Protein AF-A0A9P5JK52-F1 (afdb_monomer_lite)

Foldseek 3Di:
DPPPVVVVVLVVVVVVLLVLLVVLLVPDDPVCLVVSLVVLVVSCVVSHLVSVLSLLLVLLVLQVCLLPPPDCVLVPPRSSVSSVVSNLVSLLVQLLFLVSLVSVLCSLLVRDDPSSVPPQLVSNCVSSVHALQSLLSNLLVNFQDPRPDPVSNVNSLVSCVVSLVVNLVLLLDVCSDPPHRQDLVRLLSSCLRQQHAGPVRHHSDDPVSNVSNLVSNCNRPPPVSSVVSLVVSPVHPVSVVVVVVVVVVVVVVVVVVVVPDDDDDDDVPPVVVVVVVVVVVVVVVVVPPPPDD

Structure (mmCIF, N/CA/C/O backbone):
data_AF-A0A9P5JK52-F1
#
_entry.id   AF-A0A9P5JK52-F1
#
loop_
_atom_site.group_PDB
_atom_site.id
_atom_site.type_symbol
_atom_site.label_atom_id
_atom_site.label_alt_id
_atom_site.label_comp_id
_atom_site.label_asym_id
_atom_site.label_entity_id
_atom_site.label_seq_id
_atom_site.pdbx_PDB_ins_code
_atom_site.Cartn_x
_atom_site.Cartn_y
_atom_site.Cartn_z
_atom_site.occupancy
_atom_site.B_iso_or_equiv
_atom_site.auth_seq_id
_atom_site.auth_comp_id
_atom_site.auth_asym_id
_atom_site.auth_atom_id
_atom_site.pdbx_PDB_model_num
ATOM 1 N N . MET A 1 1 ? 34.173 -8.731 21.049 1.00 42.72 1 MET A N 1
ATOM 2 C CA . MET A 1 1 ? 34.299 -7.839 19.870 1.00 42.72 1 MET A CA 1
ATOM 3 C C . MET A 1 1 ? 33.820 -8.494 18.556 1.00 42.72 1 MET A C 1
ATOM 5 O O . MET A 1 1 ? 34.226 -8.053 17.494 1.00 42.72 1 MET A O 1
ATOM 9 N N . ALA A 1 2 ? 32.915 -9.489 18.581 1.00 44.56 2 ALA A N 1
ATOM 10 C CA . ALA A 1 2 ? 32.511 -10.251 17.382 1.00 44.56 2 ALA A CA 1
ATOM 11 C C . ALA A 1 2 ? 31.217 -9.763 16.686 1.00 44.56 2 ALA A C 1
ATOM 13 O O . ALA A 1 2 ? 30.838 -10.310 15.659 1.00 44.56 2 ALA A O 1
ATOM 14 N N . ASN A 1 3 ? 30.534 -8.738 17.216 1.00 41.41 3 ASN A N 1
ATOM 15 C CA . ASN A 1 3 ? 29.216 -8.325 16.705 1.00 41.41 3 ASN A CA 1
ATOM 16 C C . ASN A 1 3 ? 29.274 -7.222 15.623 1.00 41.41 3 ASN A C 1
ATOM 18 O O . ASN A 1 3 ? 28.309 -7.013 14.899 1.00 41.41 3 ASN A O 1
ATOM 22 N N . ALA A 1 4 ? 30.407 -6.521 15.485 1.00 47.44 4 ALA A N 1
ATOM 23 C CA . ALA A 1 4 ? 30.553 -5.420 14.525 1.00 47.44 4 ALA A CA 1
ATOM 24 C C . ALA A 1 4 ? 30.849 -5.907 13.093 1.00 47.44 4 ALA A C 1
ATOM 26 O O . ALA A 1 4 ? 30.376 -5.312 12.129 1.00 47.44 4 ALA A O 1
ATOM 27 N N . THR A 1 5 ? 31.574 -7.018 12.935 1.00 47.88 5 THR A N 1
ATOM 28 C CA . THR A 1 5 ? 31.976 -7.539 11.615 1.00 47.88 5 THR A CA 1
ATOM 29 C C . THR A 1 5 ? 30.801 -8.140 10.832 1.00 47.88 5 THR A C 1
ATOM 31 O O . THR A 1 5 ? 30.760 -8.034 9.609 1.00 47.88 5 THR A O 1
ATOM 34 N N . ILE A 1 6 ? 29.802 -8.710 11.521 1.00 50.12 6 ILE A N 1
ATOM 35 C CA . ILE A 1 6 ? 28.610 -9.308 10.888 1.00 50.12 6 ILE A CA 1
ATOM 36 C C . ILE A 1 6 ? 27.678 -8.219 10.323 1.00 50.12 6 ILE A C 1
ATOM 38 O O . ILE A 1 6 ? 27.134 -8.372 9.230 1.00 50.12 6 ILE A O 1
ATOM 42 N N . ALA A 1 7 ? 27.551 -7.077 11.007 1.00 50.56 7 ALA A N 1
ATOM 43 C CA . ALA A 1 7 ? 26.739 -5.953 10.533 1.00 50.56 7 ALA A CA 1
ATOM 44 C C . ALA A 1 7 ? 27.307 -5.309 9.251 1.00 50.56 7 ALA A C 1
ATOM 46 O O . ALA A 1 7 ? 26.549 -4.940 8.354 1.00 50.56 7 ALA A O 1
ATOM 47 N N . VAL A 1 8 ? 28.640 -5.231 9.129 1.00 53.88 8 VAL A N 1
ATOM 48 C CA . VAL A 1 8 ? 29.319 -4.685 7.938 1.00 53.88 8 VAL A CA 1
ATOM 49 C C . VAL A 1 8 ? 29.153 -5.605 6.717 1.00 53.88 8 VAL A C 1
ATOM 51 O O . VAL A 1 8 ? 28.974 -5.110 5.604 1.00 53.88 8 VAL A O 1
ATOM 54 N N . GLY A 1 9 ? 29.136 -6.930 6.913 1.00 59.28 9 GLY A N 1
ATOM 55 C CA . GLY A 1 9 ? 28.897 -7.910 5.842 1.00 59.28 9 GLY A CA 1
ATOM 56 C C . GLY A 1 9 ? 27.456 -7.927 5.319 1.00 59.28 9 GLY A C 1
ATOM 57 O O . GLY A 1 9 ? 27.234 -8.060 4.117 1.00 59.28 9 GLY A O 1
ATOM 58 N N . ASN A 1 10 ? 26.468 -7.719 6.193 1.00 65.81 10 ASN A N 1
ATOM 59 C CA . ASN A 1 10 ? 25.064 -7.654 5.774 1.00 65.81 10 ASN A CA 1
ATOM 60 C C . ASN A 1 10 ? 24.751 -6.367 4.992 1.00 65.81 10 ASN A C 1
ATOM 62 O O . ASN A 1 10 ? 24.016 -6.405 4.005 1.00 65.81 10 ASN A O 1
ATOM 66 N N . GLY A 1 11 ? 25.348 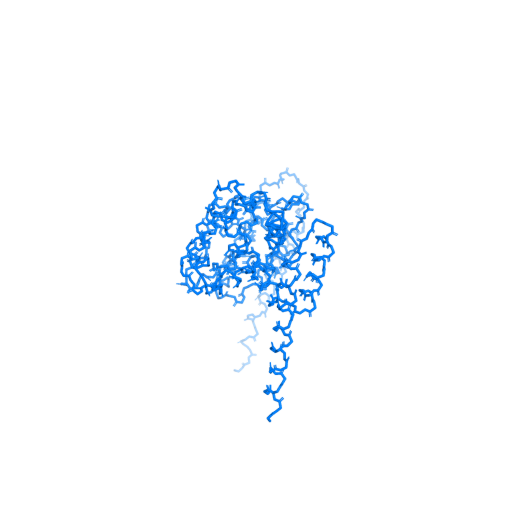-5.234 5.380 1.00 74.06 11 GLY A N 1
ATOM 67 C CA . GLY A 1 11 ? 25.168 -3.964 4.671 1.00 74.06 11 GLY A CA 1
ATOM 68 C C . GLY A 1 11 ? 25.731 -3.977 3.244 1.00 74.06 11 GLY A C 1
ATOM 69 O O . GLY A 1 11 ? 25.103 -3.443 2.328 1.00 74.06 11 GLY A O 1
ATOM 70 N N 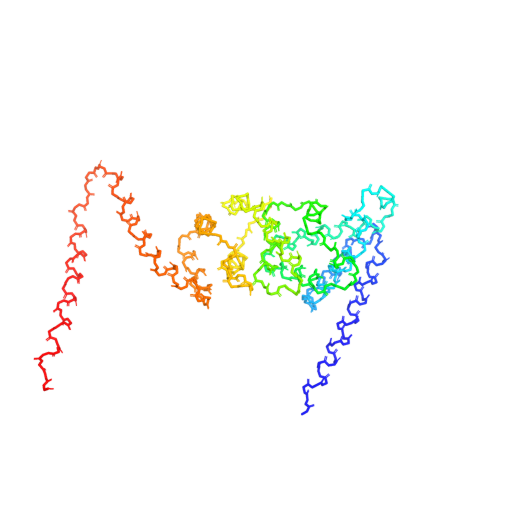. SER A 1 12 ? 26.883 -4.621 3.024 1.00 83.00 12 SER A N 1
ATOM 71 C CA . SER A 1 12 ? 27.476 -4.732 1.683 1.00 83.00 12 SER A CA 1
ATOM 72 C C . SER A 1 12 ? 26.643 -5.625 0.759 1.00 83.00 12 SER A C 1
ATOM 74 O O . SER A 1 12 ? 26.403 -5.246 -0.388 1.00 83.00 12 SER A O 1
ATOM 76 N N . LEU A 1 13 ? 26.121 -6.746 1.270 1.00 90.62 13 LEU A N 1
ATOM 77 C CA . LEU A 1 13 ? 25.225 -7.628 0.521 1.00 90.62 13 LEU A CA 1
ATOM 78 C C . LEU A 1 13 ? 23.947 -6.899 0.089 1.00 90.62 13 LEU A C 1
ATOM 80 O O . LEU A 1 13 ? 23.574 -6.947 -1.082 1.00 90.62 13 LEU A O 1
ATOM 84 N N . LEU A 1 14 ? 23.300 -6.171 1.001 1.00 92.94 14 LEU A N 1
ATOM 85 C CA . LEU A 1 14 ? 22.086 -5.417 0.679 1.00 92.94 14 LEU A CA 1
ATOM 86 C C . LEU A 1 14 ? 22.337 -4.338 -0.381 1.00 92.94 14 LEU A C 1
ATOM 88 O O . LEU A 1 14 ? 21.483 -4.114 -1.236 1.00 92.94 14 LEU A O 1
ATOM 92 N N . ASN A 1 15 ? 23.506 -3.695 -0.378 1.00 95.44 15 ASN A N 1
ATOM 93 C CA . ASN A 1 15 ? 23.867 -2.725 -1.414 1.00 95.44 15 ASN A CA 1
ATOM 94 C C . ASN A 1 15 ? 24.030 -3.377 -2.793 1.00 95.44 15 ASN A C 1
ATOM 96 O O . ASN A 1 15 ? 23.576 -2.808 -3.786 1.00 95.44 15 ASN A O 1
ATOM 100 N N . ILE A 1 16 ? 24.610 -4.579 -2.855 1.00 95.94 16 ILE A N 1
ATOM 101 C CA . ILE A 1 16 ? 24.715 -5.356 -4.098 1.00 95.94 16 ILE A CA 1
ATOM 102 C C . ILE A 1 16 ? 23.317 -5.702 -4.623 1.00 95.94 16 ILE A C 1
ATOM 104 O O . ILE A 1 16 ? 23.019 -5.457 -5.791 1.00 95.94 16 ILE A O 1
ATOM 108 N N . VAL A 1 17 ? 22.430 -6.193 -3.753 1.00 97.25 17 VAL A N 1
ATOM 109 C CA . VAL A 1 17 ? 21.051 -6.549 -4.129 1.00 97.25 17 VAL A CA 1
ATOM 110 C C . VAL A 1 17 ? 20.266 -5.323 -4.611 1.00 97.25 17 VAL A C 1
ATOM 112 O O . VAL A 1 17 ? 19.566 -5.392 -5.620 1.00 97.25 17 VAL A O 1
ATOM 115 N N . LYS A 1 18 ? 20.424 -4.164 -3.958 1.00 97.06 18 LYS A N 1
ATOM 116 C CA . LYS A 1 18 ? 19.835 -2.892 -4.417 1.00 97.06 18 LYS A CA 1
ATOM 117 C C . LYS A 1 18 ? 20.330 -2.517 -5.818 1.00 97.06 18 LYS A C 1
ATOM 119 O O . LYS A 1 18 ? 19.527 -2.162 -6.680 1.00 97.06 18 LYS A O 1
ATOM 124 N N . ALA A 1 19 ? 21.630 -2.655 -6.080 1.00 97.50 19 ALA A N 1
ATOM 125 C CA . ALA A 1 19 ? 22.195 -2.447 -7.413 1.00 97.50 19 ALA A CA 1
ATOM 126 C C . ALA A 1 19 ? 21.595 -3.408 -8.456 1.00 97.50 19 ALA A C 1
ATOM 128 O O . ALA A 1 19 ? 21.265 -2.969 -9.560 1.00 97.50 19 ALA A O 1
ATOM 129 N N . GLN A 1 20 ? 21.385 -4.681 -8.104 1.00 97.44 20 GLN A N 1
ATOM 130 C CA . GLN A 1 20 ? 20.732 -5.653 -8.985 1.00 97.44 20 GLN A CA 1
ATOM 131 C C . GLN A 1 20 ? 19.301 -5.227 -9.334 1.00 97.44 20 GLN A C 1
ATOM 133 O O . GLN A 1 20 ? 18.936 -5.238 -10.508 1.00 97.44 20 GLN A O 1
ATOM 138 N N . VAL A 1 21 ? 18.511 -4.765 -8.359 1.00 97.62 21 VAL A N 1
ATOM 139 C CA . VAL A 1 21 ? 17.163 -4.227 -8.620 1.00 97.62 21 VAL A CA 1
ATOM 140 C C . VAL A 1 21 ? 17.218 -3.058 -9.608 1.00 97.62 21 VAL A C 1
ATOM 142 O O . VAL A 1 21 ? 16.464 -3.031 -10.580 1.00 97.62 21 VAL A O 1
ATOM 145 N N . VAL A 1 22 ? 18.139 -2.107 -9.415 1.00 97.56 22 VAL A N 1
ATOM 146 C CA . VAL A 1 22 ? 18.302 -0.963 -10.330 1.00 97.56 22 VAL A CA 1
ATOM 147 C C . VAL A 1 22 ? 18.686 -1.415 -11.743 1.00 97.56 22 VAL A C 1
ATOM 149 O O . VAL A 1 22 ? 18.170 -0.862 -12.717 1.00 97.56 22 VAL A O 1
ATOM 152 N N . PHE A 1 23 ? 19.557 -2.419 -11.867 1.00 97.62 23 PHE A N 1
ATOM 153 C CA . PHE A 1 23 ? 19.963 -2.991 -13.151 1.00 97.62 23 PHE A CA 1
ATOM 154 C C . PHE A 1 23 ? 18.804 -3.692 -13.876 1.00 97.62 23 PHE A C 1
ATOM 156 O O . PHE A 1 23 ? 18.593 -3.486 -15.075 1.00 97.62 23 PHE A O 1
ATOM 163 N N . LEU A 1 24 ? 18.011 -4.487 -13.156 1.00 97.56 24 LEU A N 1
ATOM 164 C CA . LEU A 1 24 ? 16.848 -5.164 -13.728 1.00 97.56 24 LEU A CA 1
ATOM 165 C C . LEU A 1 24 ? 15.813 -4.149 -14.232 1.00 97.56 24 LEU A C 1
ATOM 167 O O . LEU A 1 24 ? 15.325 -4.283 -15.353 1.00 97.56 24 LEU A O 1
ATOM 171 N N . LEU A 1 25 ? 15.554 -3.084 -13.464 1.00 96.38 25 LEU A N 1
ATOM 172 C CA . LEU A 1 25 ? 14.653 -2.001 -13.873 1.00 96.38 25 LEU A CA 1
ATOM 173 C C . LEU A 1 25 ? 15.168 -1.213 -15.089 1.00 96.38 25 LEU A C 1
ATOM 175 O O . LEU A 1 25 ? 14.389 -0.858 -15.974 1.00 96.38 25 LEU A O 1
ATOM 179 N N . SER A 1 26 ? 16.473 -0.924 -15.161 1.00 94.62 26 SER A N 1
ATOM 180 C CA . SER A 1 26 ? 17.039 -0.102 -16.245 1.00 94.62 26 SER A CA 1
ATOM 181 C C . SER A 1 26 ? 17.003 -0.795 -17.608 1.00 94.62 26 SER A C 1
ATOM 183 O O . SER A 1 26 ? 16.996 -0.117 -18.642 1.00 94.62 26 SER A O 1
ATOM 185 N N . THR A 1 27 ? 16.922 -2.125 -17.595 1.00 95.19 27 THR A N 1
ATOM 186 C CA . THR A 1 27 ? 16.935 -2.996 -18.769 1.00 95.19 27 THR A CA 1
ATOM 187 C C . THR A 1 27 ? 15.556 -3.591 -19.097 1.00 95.19 27 THR A C 1
ATOM 189 O O . THR A 1 27 ? 15.481 -4.525 -19.894 1.00 95.19 27 THR A O 1
ATOM 192 N N . LEU A 1 28 ? 14.465 -3.104 -18.491 1.00 94.69 28 LEU A N 1
ATOM 193 C CA . LEU A 1 28 ? 13.106 -3.577 -18.787 1.00 94.69 28 LEU A CA 1
ATOM 194 C C . LEU A 1 28 ? 12.733 -3.374 -20.264 1.00 94.69 28 LEU A C 1
ATOM 196 O O . LEU A 1 28 ? 12.841 -2.271 -20.801 1.00 94.69 28 LEU A O 1
ATOM 200 N N . THR A 1 29 ? 12.234 -4.444 -20.877 1.00 95.69 29 THR A N 1
ATOM 201 C CA . THR A 1 29 ? 11.626 -4.490 -22.216 1.00 95.69 29 THR A CA 1
ATOM 202 C C . THR A 1 29 ? 10.385 -5.375 -22.157 1.00 95.69 29 THR A C 1
ATOM 204 O O . THR A 1 29 ? 10.250 -6.151 -21.211 1.00 95.69 29 THR A O 1
ATOM 207 N N . GLU A 1 30 ? 9.501 -5.302 -23.151 1.00 95.19 30 GLU A N 1
ATOM 208 C CA . GLU A 1 30 ? 8.274 -6.114 -23.188 1.00 95.19 30 GLU A CA 1
ATOM 209 C C . GLU A 1 30 ? 8.591 -7.618 -23.094 1.00 95.19 30 GLU A C 1
ATOM 211 O O . GLU A 1 30 ? 8.068 -8.302 -22.217 1.00 95.19 30 GLU A O 1
ATOM 216 N N . ASP A 1 31 ? 9.580 -8.098 -23.858 1.00 96.81 31 ASP A N 1
ATOM 217 C CA . ASP A 1 31 ? 10.013 -9.509 -23.862 1.00 96.81 31 ASP A CA 1
ATOM 218 C C . ASP A 1 31 ? 10.660 -9.980 -22.549 1.00 96.81 31 ASP A C 1
ATOM 220 O O . ASP A 1 31 ? 10.831 -11.178 -22.295 1.00 96.81 31 ASP A O 1
ATOM 224 N N . THR A 1 32 ? 11.127 -9.046 -21.719 1.00 95.81 32 THR A N 1
ATOM 225 C CA . THR A 1 32 ? 11.823 -9.366 -20.465 1.00 95.81 32 THR A CA 1
ATOM 226 C C . THR A 1 32 ? 11.027 -9.010 -19.221 1.00 95.81 32 THR A C 1
ATOM 228 O O . THR A 1 32 ? 11.454 -9.376 -18.125 1.00 95.81 32 THR A O 1
ATOM 231 N N . TYR A 1 33 ? 9.875 -8.355 -19.382 1.00 97.00 33 TYR A N 1
ATOM 232 C CA . TYR A 1 33 ? 9.115 -7.742 -18.303 1.00 97.00 33 TYR A CA 1
ATOM 233 C C . TYR A 1 33 ? 8.730 -8.745 -17.213 1.00 97.00 33 TYR A C 1
ATOM 235 O O . TYR A 1 33 ? 9.170 -8.594 -16.075 1.00 97.00 33 TYR A O 1
ATOM 243 N N . GLU A 1 34 ? 7.990 -9.804 -17.557 1.00 97.44 34 GLU A N 1
ATOM 244 C CA . GLU A 1 34 ? 7.500 -10.761 -16.554 1.00 97.44 34 GLU A CA 1
ATOM 245 C C . GLU A 1 34 ? 8.638 -11.519 -15.864 1.00 97.44 34 GLU A C 1
ATOM 247 O O . GLU A 1 34 ? 8.626 -11.683 -14.645 1.00 97.44 34 GLU A O 1
ATOM 252 N N . ARG A 1 35 ? 9.682 -11.899 -16.610 1.00 98.00 35 ARG A N 1
ATOM 253 C CA . ARG A 1 35 ? 10.854 -12.583 -16.045 1.00 98.00 35 ARG A CA 1
ATOM 254 C C . ARG A 1 35 ? 11.597 -11.700 -15.042 1.00 98.00 35 ARG A C 1
ATOM 256 O O . ARG A 1 35 ? 11.921 -12.155 -13.953 1.00 98.00 35 ARG A O 1
ATOM 263 N N . LYS A 1 36 ? 11.861 -10.437 -15.397 1.00 97.88 36 LYS A N 1
ATOM 264 C CA . LYS A 1 36 ? 12.591 -9.496 -14.529 1.00 97.88 36 LYS A CA 1
ATOM 265 C C . LYS A 1 36 ? 11.763 -9.071 -13.327 1.00 97.88 36 LYS A C 1
ATOM 267 O O . LYS A 1 36 ? 12.304 -8.912 -12.240 1.00 97.88 36 LYS A O 1
ATOM 272 N N . LYS A 1 37 ? 10.452 -8.913 -13.505 1.00 97.50 37 LYS A N 1
ATOM 273 C CA . LYS A 1 37 ? 9.510 -8.671 -12.412 1.00 97.50 37 LYS A CA 1
ATOM 274 C C . LYS A 1 37 ? 9.499 -9.836 -11.419 1.00 97.50 37 LYS A C 1
ATOM 276 O O . LYS A 1 37 ? 9.568 -9.582 -10.220 1.00 97.50 37 LYS A O 1
ATOM 281 N N . ALA A 1 38 ? 9.460 -11.081 -11.899 1.00 97.69 38 ALA A N 1
ATOM 282 C CA . ALA A 1 38 ? 9.581 -12.265 -11.048 1.00 97.69 38 ALA A CA 1
ATOM 283 C C . ALA A 1 38 ? 10.931 -12.293 -10.313 1.00 97.69 38 ALA A C 1
ATOM 285 O O . ALA A 1 38 ? 10.949 -12.382 -9.093 1.00 97.69 38 ALA A O 1
ATOM 286 N N . GLU A 1 39 ? 12.043 -12.066 -11.017 1.00 98.19 39 GLU A N 1
ATOM 287 C CA . GLU A 1 39 ? 13.377 -12.024 -10.399 1.00 98.19 39 GLU A CA 1
ATOM 288 C C . GLU A 1 39 ? 13.483 -10.948 -9.301 1.00 98.19 39 GLU A C 1
ATOM 290 O O . GLU A 1 39 ? 14.032 -11.194 -8.229 1.00 98.19 39 GLU A O 1
ATOM 295 N N . ILE A 1 40 ? 12.914 -9.758 -9.525 1.00 97.94 40 ILE A N 1
ATOM 296 C CA . ILE A 1 40 ? 12.858 -8.697 -8.508 1.00 97.94 40 ILE A CA 1
ATOM 297 C C . ILE A 1 40 ? 12.029 -9.137 -7.293 1.00 97.94 40 ILE A C 1
ATOM 299 O O . ILE A 1 40 ? 12.415 -8.847 -6.159 1.00 97.94 40 ILE A O 1
ATOM 303 N N . ARG A 1 41 ? 10.911 -9.840 -7.501 1.00 97.19 41 ARG A N 1
ATOM 304 C CA . ARG A 1 41 ? 10.096 -10.382 -6.403 1.00 97.19 41 ARG A CA 1
ATOM 305 C C . ARG A 1 41 ? 10.856 -11.447 -5.613 1.00 97.19 41 ARG A C 1
ATOM 307 O O . ARG A 1 41 ? 10.838 -11.383 -4.388 1.00 97.19 41 ARG A O 1
ATOM 314 N N . ASP A 1 42 ? 11.623 -12.305 -6.277 1.00 97.88 42 ASP A N 1
ATOM 315 C CA . ASP A 1 42 ? 12.479 -13.296 -5.613 1.00 97.88 42 ASP A CA 1
ATOM 316 C C . ASP A 1 42 ? 13.596 -12.636 -4.788 1.00 97.88 42 ASP A C 1
ATOM 318 O O . ASP A 1 42 ? 14.023 -13.161 -3.757 1.00 97.88 42 ASP A O 1
ATOM 322 N N . LEU A 1 43 ? 14.117 -11.485 -5.232 1.00 97.69 43 LEU A N 1
ATOM 323 C CA . LEU A 1 43 ? 15.070 -10.698 -4.440 1.00 97.69 43 LEU A CA 1
ATOM 324 C C . LEU A 1 43 ? 14.398 -10.110 -3.194 1.00 97.69 43 LEU A C 1
ATOM 326 O O . LEU A 1 43 ? 14.995 -10.121 -2.119 1.00 97.69 43 LEU A O 1
ATOM 330 N N . ILE A 1 44 ? 13.161 -9.627 -3.313 1.00 97.06 44 ILE A N 1
ATOM 331 C CA . ILE A 1 44 ? 12.390 -9.127 -2.168 1.00 97.06 44 ILE A CA 1
ATOM 332 C C . ILE A 1 44 ? 12.106 -10.249 -1.171 1.00 97.06 44 ILE A C 1
ATOM 334 O O . ILE A 1 44 ? 12.288 -10.049 0.026 1.00 97.06 44 ILE A O 1
ATOM 338 N N . GLU A 1 45 ? 11.697 -11.425 -1.638 1.00 96.00 45 GLU A N 1
ATOM 339 C CA . GLU A 1 45 ? 11.386 -12.556 -0.765 1.00 96.00 45 GLU A CA 1
ATOM 340 C C . GLU A 1 45 ? 12.617 -13.025 0.023 1.00 96.00 45 GLU A C 1
ATOM 342 O O . GLU A 1 45 ? 12.541 -13.234 1.232 1.00 96.00 45 GLU A O 1
ATOM 347 N N . ARG A 1 46 ? 13.783 -13.107 -0.632 1.00 96.44 46 ARG A N 1
ATOM 348 C CA . ARG A 1 46 ? 15.028 -13.572 0.004 1.00 96.44 46 ARG A CA 1
ATOM 349 C C . ARG A 1 46 ? 15.676 -12.555 0.937 1.00 96.44 46 ARG A C 1
ATOM 351 O O . ARG A 1 46 ? 16.328 -12.947 1.901 1.00 96.44 46 ARG A O 1
ATOM 358 N N . HIS A 1 47 ? 15.558 -11.265 0.631 1.00 95.12 47 HIS A N 1
ATOM 359 C CA . HIS A 1 47 ? 16.296 -10.207 1.333 1.00 95.12 47 HIS A CA 1
ATOM 360 C C . HIS A 1 47 ? 15.400 -9.275 2.160 1.00 95.12 47 HIS A C 1
ATOM 362 O O . HIS A 1 47 ? 15.901 -8.442 2.914 1.00 95.12 47 HIS A O 1
ATOM 368 N N . GLY A 1 48 ? 14.082 -9.440 2.068 1.00 93.69 48 GLY A N 1
ATOM 369 C CA . GLY A 1 48 ? 13.100 -8.821 2.944 1.00 93.69 48 GLY A CA 1
ATOM 370 C C . GLY A 1 48 ? 12.706 -7.388 2.581 1.00 93.69 48 GLY A C 1
ATOM 371 O O . GLY A 1 48 ? 12.916 -6.876 1.476 1.00 93.69 48 GLY A O 1
ATOM 372 N N . VAL A 1 49 ? 12.084 -6.730 3.562 1.00 94.81 49 VAL A N 1
ATOM 373 C CA . VAL A 1 49 ? 11.367 -5.458 3.394 1.00 94.81 49 VAL A CA 1
ATOM 374 C C . VAL A 1 49 ? 12.254 -4.305 2.922 1.00 94.81 49 VAL A C 1
ATOM 376 O O . VAL A 1 49 ? 11.785 -3.449 2.179 1.00 94.81 49 VAL A O 1
ATOM 379 N N . GLU A 1 50 ? 13.542 -4.292 3.268 1.00 95.69 50 GLU A N 1
ATOM 380 C CA . GLU A 1 50 ? 14.453 -3.214 2.866 1.00 95.69 50 GLU A CA 1
ATOM 381 C C . GLU A 1 50 ? 14.642 -3.133 1.347 1.00 95.69 50 GLU A C 1
ATOM 383 O O . GLU A 1 50 ? 14.741 -2.038 0.782 1.00 95.69 50 GLU A O 1
ATOM 388 N N . ILE A 1 51 ? 14.663 -4.286 0.670 1.00 97.56 51 ILE A N 1
ATOM 389 C CA . ILE A 1 51 ? 14.738 -4.344 -0.792 1.00 97.56 51 ILE A CA 1
ATOM 390 C C . ILE A 1 51 ? 13.414 -3.897 -1.405 1.00 97.56 51 ILE A C 1
ATOM 392 O O . ILE A 1 51 ? 13.416 -3.172 -2.399 1.00 97.56 51 ILE A O 1
ATOM 396 N N . HIS A 1 52 ? 12.289 -4.236 -0.776 1.00 97.81 52 HIS A N 1
ATOM 397 C CA . HIS A 1 52 ? 10.979 -3.782 -1.228 1.00 97.81 52 HIS A CA 1
ATOM 398 C C . HIS A 1 52 ? 10.829 -2.257 -1.112 1.00 97.81 52 HIS A C 1
ATOM 400 O O . HIS A 1 52 ? 10.448 -1.596 -2.074 1.00 97.81 52 HIS A O 1
ATOM 406 N N . VAL A 1 53 ? 11.220 -1.676 0.025 1.00 98.00 53 VAL A N 1
ATOM 407 C CA . VAL A 1 53 ? 11.273 -0.221 0.237 1.00 98.00 53 VAL A CA 1
ATOM 408 C C . VAL A 1 53 ? 12.150 0.448 -0.825 1.00 98.00 53 VAL A C 1
ATOM 410 O O . VAL A 1 53 ? 11.768 1.472 -1.398 1.00 98.00 53 VAL A O 1
ATOM 413 N N . HIS A 1 54 ? 13.317 -0.134 -1.119 1.00 97.94 54 HIS A N 1
ATOM 414 C CA . HIS A 1 54 ? 14.208 0.370 -2.161 1.00 97.94 54 HIS A CA 1
ATOM 415 C C . HIS A 1 54 ? 13.565 0.320 -3.556 1.00 97.94 54 HIS A C 1
ATOM 417 O O . HIS A 1 54 ? 13.619 1.317 -4.282 1.00 97.94 54 HIS A O 1
ATOM 423 N N . LEU A 1 55 ? 12.917 -0.796 -3.910 1.00 98.25 55 LEU A N 1
ATOM 424 C CA . LEU A 1 55 ? 12.175 -0.942 -5.162 1.00 98.25 55 LEU A CA 1
ATOM 425 C C . LEU A 1 55 ? 11.109 0.151 -5.293 1.00 98.25 55 LEU A C 1
ATOM 427 O O . LEU A 1 55 ? 11.093 0.857 -6.300 1.00 98.25 55 LEU A O 1
ATOM 431 N N . LEU A 1 56 ? 10.256 0.326 -4.278 1.00 98.31 56 LEU A N 1
ATOM 432 C CA . LEU A 1 56 ? 9.171 1.308 -4.313 1.00 98.31 56 LEU A CA 1
ATOM 433 C C . LEU A 1 56 ? 9.705 2.727 -4.512 1.00 98.31 56 LEU A C 1
ATOM 435 O O . LEU A 1 56 ? 9.209 3.448 -5.377 1.00 98.31 56 LEU A O 1
ATOM 439 N N . ARG A 1 57 ? 10.770 3.118 -3.796 1.00 98.12 57 ARG A N 1
ATOM 440 C CA . ARG A 1 57 ? 11.415 4.424 -4.012 1.00 98.12 57 ARG A CA 1
ATOM 441 C C . ARG A 1 57 ? 11.892 4.585 -5.450 1.00 98.12 57 ARG A C 1
ATOM 443 O O . ARG A 1 57 ? 11.696 5.642 -6.049 1.00 98.12 57 ARG A O 1
ATOM 450 N N . ARG A 1 58 ? 12.505 3.543 -6.018 1.00 97.38 58 ARG A N 1
ATOM 451 C CA . ARG A 1 58 ? 13.028 3.597 -7.384 1.00 97.38 58 ARG A CA 1
ATOM 452 C C . ARG A 1 58 ? 11.913 3.697 -8.420 1.00 97.38 58 ARG A C 1
ATOM 454 O O . ARG A 1 58 ? 12.038 4.497 -9.343 1.00 97.38 58 ARG A O 1
ATOM 461 N N . LEU A 1 59 ? 10.833 2.938 -8.246 1.00 97.75 59 LEU A N 1
ATOM 462 C CA . LEU A 1 59 ? 9.660 2.968 -9.117 1.00 97.75 59 LEU A CA 1
ATOM 463 C C . LEU A 1 59 ? 8.936 4.320 -9.053 1.00 97.75 59 LEU A C 1
ATOM 465 O O . LEU A 1 59 ? 8.621 4.878 -10.104 1.00 97.75 59 LEU A O 1
ATOM 469 N N . ILE A 1 60 ? 8.736 4.879 -7.853 1.00 97.38 60 ILE A N 1
ATOM 470 C CA . ILE A 1 60 ? 8.134 6.209 -7.656 1.00 97.38 60 ILE A CA 1
ATOM 471 C C . ILE A 1 60 ? 8.978 7.281 -8.351 1.00 97.38 60 ILE A C 1
ATOM 473 O O . ILE A 1 60 ? 8.453 8.061 -9.142 1.00 97.38 60 ILE A O 1
ATOM 477 N N . ALA A 1 61 ? 10.293 7.294 -8.110 1.00 95.69 61 ALA A N 1
ATOM 478 C CA . ALA A 1 61 ? 11.185 8.285 -8.705 1.00 95.69 61 ALA A CA 1
ATOM 479 C C . ALA A 1 61 ? 11.238 8.176 -10.239 1.00 95.69 61 ALA A C 1
ATOM 481 O O . ALA A 1 61 ? 11.174 9.188 -10.933 1.00 95.69 61 ALA A O 1
ATOM 482 N N . ALA A 1 62 ? 11.310 6.954 -10.777 1.00 94.00 62 ALA A N 1
ATOM 483 C CA . ALA A 1 62 ? 11.333 6.718 -12.220 1.00 94.00 62 ALA A CA 1
ATOM 484 C C . ALA A 1 62 ? 9.995 7.039 -12.908 1.00 94.00 62 ALA A C 1
ATOM 486 O O . ALA A 1 62 ? 9.977 7.335 -14.101 1.00 94.00 62 ALA A O 1
ATOM 487 N N . SER A 1 63 ? 8.890 7.004 -12.160 1.00 94.75 63 SER A N 1
ATOM 488 C CA . SER A 1 63 ? 7.542 7.280 -12.664 1.00 94.75 63 SER A CA 1
ATOM 489 C C . SER A 1 63 ? 7.059 8.700 -12.369 1.00 94.75 63 SER A C 1
ATOM 491 O O . SER A 1 63 ? 5.910 9.020 -12.664 1.00 94.75 63 SER A O 1
ATOM 493 N N . HIS A 1 64 ? 7.904 9.557 -11.788 1.00 92.19 64 HIS A N 1
ATOM 494 C CA . HIS A 1 64 ? 7.479 10.854 -11.265 1.00 92.19 64 HIS A CA 1
ATOM 495 C C . HIS A 1 64 ? 6.764 11.724 -12.303 1.00 92.19 64 HIS A C 1
ATOM 497 O O . HIS A 1 64 ? 5.703 12.259 -12.005 1.00 92.19 64 HIS A O 1
ATOM 503 N N . SER A 1 65 ? 7.282 11.802 -13.533 1.00 88.94 65 SER A N 1
ATOM 504 C CA . SER A 1 65 ? 6.657 12.586 -14.605 1.00 88.94 65 SER A CA 1
ATOM 505 C C . SER A 1 65 ? 5.230 12.132 -14.920 1.00 88.94 65 SER A C 1
ATOM 507 O O . SER A 1 65 ? 4.376 12.969 -15.164 1.00 88.94 65 SER A O 1
ATOM 509 N N . ARG A 1 66 ? 4.934 10.831 -14.840 1.00 88.94 66 ARG A N 1
ATOM 510 C CA . ARG A 1 66 ? 3.577 10.287 -15.037 1.00 88.94 66 ARG A CA 1
ATOM 511 C C . ARG A 1 66 ? 2.658 10.497 -13.837 1.00 88.94 66 ARG A C 1
ATOM 513 O O . ARG A 1 66 ? 1.441 10.515 -13.986 1.00 88.94 66 ARG A O 1
ATOM 520 N N . LEU A 1 67 ? 3.236 10.618 -12.646 1.00 88.69 67 LEU A N 1
ATOM 521 C CA . LEU A 1 67 ? 2.491 10.888 -11.419 1.00 88.69 67 LEU A CA 1
ATOM 522 C C . LEU A 1 67 ? 2.085 12.367 -11.322 1.00 88.69 67 LEU A C 1
ATOM 524 O O . LEU A 1 67 ? 1.033 12.669 -10.763 1.00 88.69 67 LEU A O 1
ATOM 528 N N . THR A 1 68 ? 2.895 13.286 -11.862 1.00 84.25 68 THR A N 1
ATOM 529 C CA . THR A 1 68 ? 2.712 14.736 -11.675 1.00 84.25 68 THR A CA 1
ATOM 530 C C . THR A 1 68 ? 2.361 15.524 -12.931 1.00 84.25 68 THR A C 1
ATOM 532 O O . THR A 1 68 ? 1.809 16.621 -12.810 1.00 84.25 68 THR A O 1
ATOM 535 N N . LEU A 1 69 ? 2.637 15.007 -14.126 1.00 80.06 69 LEU A N 1
ATOM 536 C CA . LEU A 1 69 ? 2.336 15.689 -15.380 1.00 80.06 69 LEU A CA 1
ATOM 537 C C . LEU A 1 69 ? 1.259 14.925 -16.140 1.00 80.06 69 LEU A C 1
ATOM 539 O O . LEU A 1 69 ? 1.333 13.708 -16.294 1.00 80.06 69 LEU A O 1
ATOM 543 N N . ASP A 1 70 ? 0.312 15.670 -16.698 1.00 69.38 70 ASP A N 1
ATOM 544 C CA . ASP A 1 70 ? -0.608 15.165 -17.720 1.00 69.38 70 ASP A CA 1
ATOM 545 C C . ASP A 1 70 ? 0.046 15.291 -19.104 1.00 69.38 70 ASP A C 1
ATOM 547 O O . ASP A 1 70 ? -0.563 15.750 -20.066 1.00 69.38 70 ASP A O 1
ATOM 551 N N . ASP A 1 71 ? 1.337 14.951 -19.180 1.00 66.38 71 ASP A N 1
ATOM 552 C CA . ASP A 1 71 ? 2.128 15.076 -20.397 1.00 66.38 71 ASP A CA 1
ATOM 553 C C . ASP A 1 71 ? 2.104 13.755 -21.188 1.00 66.38 71 ASP A C 1
ATOM 555 O O . ASP A 1 71 ? 2.695 12.751 -20.750 1.00 66.38 71 ASP A O 1
ATOM 559 N N . PRO A 1 72 ? 1.468 13.736 -22.376 1.00 65.44 72 PRO A N 1
ATOM 560 C CA . PRO A 1 72 ? 1.397 12.550 -23.214 1.00 65.44 72 PRO A CA 1
ATOM 561 C C . PRO A 1 72 ? 2.768 12.116 -23.754 1.00 65.44 72 PRO A C 1
ATOM 563 O O . PRO A 1 72 ? 2.894 10.982 -24.207 1.00 65.44 72 PRO A O 1
ATOM 566 N N . SER A 1 73 ? 3.813 12.952 -23.697 1.00 68.50 73 SER A N 1
ATOM 567 C CA . SER A 1 73 ? 5.151 12.618 -24.211 1.00 68.50 73 SER A CA 1
ATOM 568 C C . SER A 1 73 ? 5.752 11.368 -23.549 1.00 68.50 73 SER A C 1
ATOM 570 O O . SER A 1 73 ? 6.390 10.537 -24.200 1.00 68.50 73 SER A O 1
ATOM 572 N N . THR A 1 74 ? 5.472 11.169 -22.259 1.00 65.19 74 THR A N 1
ATOM 573 C CA . THR A 1 74 ? 5.955 10.020 -21.479 1.00 65.19 74 THR A CA 1
ATOM 574 C C . THR A 1 74 ? 5.261 8.705 -21.852 1.00 65.19 74 THR A C 1
ATOM 576 O O . THR A 1 74 ? 5.743 7.630 -21.470 1.00 65.19 74 THR A O 1
ATOM 579 N N . LEU A 1 75 ? 4.157 8.765 -22.612 1.00 66.88 75 LEU A N 1
ATOM 580 C CA . LEU A 1 75 ? 3.415 7.607 -23.125 1.00 66.88 75 LEU A CA 1
ATOM 581 C C . LEU A 1 75 ? 4.194 6.827 -24.180 1.00 66.88 75 LEU A C 1
ATOM 583 O O . LEU A 1 75 ? 4.005 5.621 -24.294 1.00 66.88 75 LEU A O 1
ATOM 587 N N . TYR A 1 76 ? 5.118 7.487 -24.875 1.00 76.25 76 TYR A N 1
ATOM 588 C CA . TYR A 1 76 ? 5.820 6.913 -26.021 1.00 76.25 76 TYR A CA 1
ATOM 589 C C . TYR A 1 76 ? 7.175 6.290 -25.678 1.00 76.25 76 TYR A C 1
ATOM 591 O O . TYR A 1 76 ? 7.835 5.758 -26.563 1.00 76.25 76 TYR A O 1
ATOM 599 N N . VAL A 1 77 ? 7.607 6.335 -24.412 1.00 84.69 77 VAL A N 1
ATOM 600 C CA . VAL A 1 77 ? 8.849 5.685 -23.964 1.00 84.69 77 VAL A CA 1
ATOM 601 C C . VAL A 1 77 ? 8.502 4.310 -23.377 1.00 84.69 77 VAL A C 1
ATOM 603 O O . VAL A 1 77 ? 8.044 4.257 -22.229 1.00 84.69 77 VAL A O 1
ATOM 606 N N . PRO A 1 78 ? 8.749 3.185 -24.085 1.00 88.25 78 PRO A N 1
ATOM 607 C CA . PRO A 1 78 ? 8.234 1.870 -23.681 1.00 88.25 78 PRO A CA 1
ATOM 608 C C . PRO A 1 78 ? 8.678 1.453 -22.276 1.00 88.25 78 PRO A C 1
ATOM 610 O O . PRO A 1 78 ? 7.875 1.033 -21.448 1.00 88.25 78 PRO A O 1
ATOM 613 N N . ARG A 1 79 ? 9.953 1.677 -21.934 1.00 90.94 79 ARG A N 1
ATOM 614 C CA . ARG A 1 79 ? 10.469 1.385 -20.588 1.00 90.94 79 ARG A CA 1
ATOM 615 C C . ARG A 1 79 ? 9.752 2.183 -19.495 1.00 90.94 79 ARG A C 1
ATOM 617 O O . ARG A 1 79 ? 9.525 1.651 -18.411 1.00 90.94 79 ARG A O 1
ATOM 624 N N . ALA A 1 80 ? 9.411 3.448 -19.752 1.00 90.69 80 ALA A N 1
ATOM 625 C CA . ALA A 1 80 ? 8.711 4.283 -18.777 1.00 90.69 80 ALA A CA 1
ATOM 626 C C . ALA A 1 80 ? 7.278 3.779 -18.546 1.00 90.69 80 ALA A C 1
ATOM 628 O O . ALA A 1 80 ? 6.823 3.766 -17.405 1.00 90.69 80 ALA A O 1
ATOM 629 N N . VAL A 1 81 ? 6.609 3.297 -19.603 1.00 92.31 81 VAL A N 1
ATOM 630 C CA . VAL A 1 81 ? 5.308 2.613 -19.505 1.00 92.31 81 VAL A CA 1
ATOM 631 C C . VAL A 1 81 ? 5.433 1.374 -18.618 1.00 92.31 81 VAL A C 1
ATOM 633 O O . VAL A 1 81 ? 4.722 1.268 -17.626 1.00 92.31 81 VAL A O 1
ATOM 636 N N . LEU A 1 82 ? 6.374 0.474 -18.918 1.00 95.44 82 LEU A N 1
ATOM 637 C CA . LEU A 1 82 ? 6.570 -0.769 -18.159 1.00 95.44 82 LEU A CA 1
ATOM 638 C C . LEU A 1 82 ? 6.939 -0.511 -16.693 1.00 95.44 82 LEU A C 1
ATOM 640 O O . LEU A 1 82 ? 6.450 -1.193 -15.795 1.00 95.44 82 LEU A O 1
ATOM 644 N N . THR A 1 83 ? 7.773 0.498 -16.439 1.00 95.50 83 THR A N 1
ATOM 645 C CA . THR A 1 83 ? 8.152 0.899 -15.076 1.00 95.50 83 THR A CA 1
ATOM 646 C C . THR A 1 83 ? 6.941 1.416 -14.302 1.00 95.50 83 THR A C 1
ATOM 648 O O . THR A 1 83 ? 6.746 1.035 -13.150 1.00 95.50 83 THR A O 1
ATOM 651 N N . PHE A 1 84 ? 6.093 2.228 -14.940 1.00 95.88 84 PHE A N 1
ATOM 652 C CA . PHE A 1 84 ? 4.862 2.712 -14.322 1.00 95.88 84 PHE A CA 1
ATOM 653 C C . PHE A 1 84 ? 3.844 1.588 -14.100 1.00 95.88 84 PHE A C 1
ATOM 655 O O . PHE A 1 84 ? 3.260 1.504 -13.027 1.00 95.88 84 PHE A O 1
ATOM 662 N N . LEU A 1 85 ? 3.677 0.674 -15.059 1.00 96.12 85 LEU A N 1
ATOM 663 C CA . LEU A 1 85 ? 2.833 -0.513 -14.887 1.00 96.12 85 LEU A CA 1
ATOM 664 C C . LEU A 1 85 ? 3.300 -1.361 -13.703 1.00 96.12 85 LEU A C 1
ATOM 666 O O . LEU A 1 85 ? 2.481 -1.826 -12.912 1.00 96.12 85 LEU A O 1
ATOM 670 N N . PHE A 1 86 ? 4.615 -1.523 -13.541 1.00 98.06 86 PHE A N 1
ATOM 671 C CA . PHE A 1 86 ? 5.160 -2.237 -12.393 1.00 98.06 86 PHE A CA 1
ATOM 672 C C . PHE A 1 86 ? 4.892 -1.491 -11.077 1.00 98.06 86 PHE A C 1
ATOM 674 O O . PHE A 1 86 ? 4.490 -2.115 -10.097 1.00 98.06 86 PHE A O 1
ATOM 681 N N . LEU A 1 87 ? 5.027 -0.159 -11.062 1.00 98.25 87 LEU A N 1
ATOM 682 C CA . LEU A 1 87 ? 4.633 0.660 -9.912 1.00 98.25 87 LEU A CA 1
ATOM 683 C C . LEU A 1 87 ? 3.162 0.437 -9.544 1.00 98.25 87 LEU A C 1
ATOM 685 O O . LEU A 1 87 ? 2.875 0.169 -8.382 1.00 98.25 87 LEU A O 1
ATOM 689 N N . VAL A 1 88 ? 2.246 0.512 -10.513 1.00 98.00 88 VAL A N 1
ATOM 690 C CA . VAL A 1 88 ? 0.806 0.312 -10.281 1.00 98.00 88 VAL A CA 1
ATOM 691 C C . VAL A 1 88 ? 0.546 -1.052 -9.647 1.00 98.00 88 VAL A C 1
ATOM 693 O O . VAL A 1 88 ? -0.081 -1.126 -8.592 1.00 98.00 88 VAL A O 1
ATOM 696 N N . GLN A 1 89 ? 1.095 -2.118 -10.234 1.00 97.44 89 GLN A N 1
ATOM 697 C CA . GLN A 1 89 ? 0.909 -3.482 -9.738 1.00 97.44 89 GLN A CA 1
ATOM 698 C C . GLN A 1 89 ? 1.449 -3.670 -8.315 1.00 97.44 89 GLN A C 1
ATOM 700 O O . GLN A 1 89 ? 0.784 -4.288 -7.484 1.00 97.44 89 GLN A O 1
ATOM 705 N N . GLU A 1 90 ? 2.639 -3.145 -8.008 1.00 97.75 90 GLU A N 1
ATOM 706 C CA . GLU A 1 90 ? 3.212 -3.294 -6.667 1.00 97.75 90 GLU A CA 1
ATOM 707 C C . GLU A 1 90 ? 2.478 -2.455 -5.625 1.00 97.75 90 GLU A C 1
ATOM 709 O O . GLU A 1 90 ? 2.241 -2.939 -4.521 1.00 97.75 90 GLU A O 1
ATOM 714 N N . ILE A 1 91 ? 2.057 -1.235 -5.959 1.00 98.19 91 ILE A N 1
ATOM 715 C CA . ILE A 1 91 ? 1.317 -0.395 -5.016 1.00 98.19 91 ILE A CA 1
ATOM 716 C C . ILE A 1 91 ? -0.071 -0.971 -4.748 1.00 98.19 91 ILE A C 1
ATOM 718 O O . ILE A 1 91 ? -0.463 -1.028 -3.588 1.00 98.19 91 ILE A O 1
ATOM 722 N N . GLN A 1 92 ? -0.786 -1.462 -5.764 1.00 96.94 92 GLN A N 1
ATOM 723 C CA . GLN A 1 92 ? -2.064 -2.157 -5.566 1.00 96.94 92 GLN A CA 1
ATOM 724 C C . GLN A 1 92 ? -1.891 -3.403 -4.689 1.00 96.94 92 GLN A C 1
ATOM 726 O O . GLN A 1 92 ? -2.665 -3.621 -3.759 1.00 96.94 92 GLN A O 1
ATOM 731 N N . ARG A 1 93 ? -0.831 -4.190 -4.914 1.00 95.25 93 ARG A N 1
ATOM 732 C CA . ARG A 1 93 ? -0.515 -5.355 -4.076 1.00 95.25 93 ARG A CA 1
ATOM 733 C C . ARG A 1 93 ? -0.260 -4.958 -2.619 1.00 95.25 93 ARG A C 1
ATOM 735 O O . ARG A 1 93 ? -0.789 -5.594 -1.713 1.00 95.25 93 ARG A O 1
ATOM 742 N N . VAL A 1 94 ? 0.526 -3.907 -2.387 1.00 96.75 94 VAL A N 1
ATOM 743 C CA . VAL A 1 94 ? 0.808 -3.389 -1.038 1.00 96.75 94 VAL A CA 1
ATOM 744 C C . VAL A 1 94 ? -0.446 -2.803 -0.388 1.00 96.75 94 VAL A C 1
ATOM 746 O O . VAL A 1 94 ? -0.680 -3.020 0.796 1.00 96.75 94 VAL A O 1
ATOM 749 N N . ALA A 1 95 ? -1.294 -2.121 -1.154 1.00 97.00 95 ALA A N 1
ATOM 750 C CA . ALA A 1 95 ? -2.529 -1.515 -0.669 1.00 97.00 95 ALA A CA 1
ATOM 751 C C . ALA A 1 95 ? -3.622 -2.536 -0.306 1.00 97.00 95 ALA A C 1
ATOM 753 O O . ALA A 1 95 ? -4.589 -2.188 0.367 1.00 97.00 95 ALA A O 1
ATOM 754 N N . ARG A 1 96 ? -3.468 -3.802 -0.707 1.00 95.75 96 ARG A N 1
ATOM 755 C CA . ARG A 1 96 ? -4.355 -4.912 -0.316 1.00 95.75 96 ARG A CA 1
ATOM 756 C C . ARG A 1 96 ? -3.874 -5.675 0.918 1.00 95.75 96 ARG A C 1
ATOM 758 O O . ARG A 1 96 ? -4.602 -6.518 1.431 1.00 95.75 96 ARG A O 1
ATOM 765 N N . SER A 1 97 ? -2.679 -5.363 1.421 1.00 95.44 97 SER A N 1
ATOM 766 C CA . SER A 1 97 ? -2.077 -6.005 2.592 1.00 95.44 97 SER A CA 1
ATOM 767 C C . SER A 1 97 ? -1.687 -4.952 3.639 1.00 95.44 97 SER A C 1
ATOM 769 O O . SER A 1 97 ? -0.621 -4.337 3.539 1.00 95.44 97 SER A O 1
ATOM 771 N N . PRO A 1 98 ? -2.526 -4.730 4.668 1.00 95.88 98 PRO A N 1
ATOM 772 C CA . PRO A 1 98 ? -2.165 -3.962 5.862 1.00 95.88 98 PRO A CA 1
ATOM 773 C C . PRO A 1 98 ? -0.779 -4.263 6.452 1.00 95.88 98 PRO A C 1
ATOM 775 O O . PRO A 1 98 ? -0.112 -3.351 6.940 1.00 95.88 98 PRO A O 1
ATOM 778 N N . LEU A 1 99 ? -0.319 -5.515 6.404 1.00 94.88 99 LEU A N 1
ATOM 779 C CA . LEU A 1 99 ? 1.014 -5.931 6.842 1.00 94.88 99 LEU A CA 1
ATOM 780 C C . LEU A 1 99 ? 2.118 -5.413 5.915 1.00 94.88 99 LEU A C 1
ATOM 782 O O . LEU A 1 99 ? 3.173 -4.999 6.395 1.00 94.88 99 LEU A O 1
ATOM 786 N N . ALA A 1 100 ? 1.887 -5.401 4.601 1.00 94.88 100 ALA A N 1
ATOM 787 C CA . ALA A 1 100 ? 2.840 -4.862 3.639 1.00 94.88 100 ALA A CA 1
ATOM 788 C C . ALA A 1 100 ? 2.854 -3.325 3.611 1.00 94.88 100 ALA A C 1
ATOM 790 O O . ALA A 1 100 ? 3.882 -2.743 3.280 1.00 94.88 100 ALA A O 1
ATOM 791 N N . ALA A 1 101 ? 1.759 -2.650 3.974 1.00 96.88 101 ALA A N 1
ATOM 792 C CA . ALA A 1 101 ? 1.608 -1.193 3.858 1.00 96.88 101 ALA A CA 1
ATOM 793 C C . ALA A 1 101 ? 2.703 -0.373 4.579 1.00 96.88 101 ALA A C 1
ATOM 795 O O . ALA A 1 101 ? 3.027 0.743 4.161 1.00 96.88 101 ALA A O 1
ATOM 796 N N . ASP A 1 102 ? 3.340 -0.935 5.611 1.00 95.25 102 ASP A N 1
ATOM 797 C CA . ASP A 1 102 ? 4.485 -0.315 6.287 1.00 95.25 102 ASP A CA 1
ATOM 798 C C . ASP A 1 102 ? 5.671 -0.047 5.350 1.00 95.25 102 ASP A C 1
ATOM 800 O O . ASP A 1 102 ? 6.365 0.962 5.511 1.00 95.25 102 ASP A O 1
ATOM 804 N N . CYS A 1 103 ? 5.889 -0.895 4.337 1.00 95.75 103 CYS A N 1
ATOM 805 C CA . CYS A 1 103 ? 6.970 -0.685 3.379 1.00 95.75 103 CYS A CA 1
ATOM 806 C C . CYS A 1 103 ? 6.710 0.542 2.496 1.00 95.75 103 CYS A C 1
ATOM 808 O O . CYS A 1 103 ? 7.645 1.269 2.162 1.00 95.75 103 CYS A O 1
ATOM 810 N N . PHE A 1 104 ? 5.448 0.817 2.150 1.00 97.69 104 PHE A N 1
ATOM 811 C CA . PHE A 1 104 ? 5.078 2.021 1.408 1.00 97.69 104 PHE A CA 1
ATOM 812 C C . PHE A 1 104 ? 5.284 3.274 2.258 1.00 97.69 104 PHE A C 1
ATOM 814 O O . PHE A 1 104 ? 5.941 4.214 1.805 1.00 97.69 104 PHE A O 1
ATOM 821 N N . ARG A 1 105 ? 4.808 3.259 3.513 1.00 96.25 105 ARG A N 1
ATOM 822 C CA . ARG A 1 105 ? 5.068 4.343 4.471 1.00 96.25 105 ARG A CA 1
ATOM 823 C C . ARG A 1 105 ? 6.558 4.638 4.547 1.00 96.25 105 ARG A C 1
ATOM 825 O O . ARG A 1 105 ? 6.952 5.788 4.399 1.00 96.25 105 ARG A O 1
ATOM 832 N N . GLU A 1 106 ? 7.388 3.623 4.770 1.00 96.12 106 GLU A N 1
ATOM 833 C CA . GLU A 1 106 ? 8.831 3.816 4.893 1.00 96.12 106 GLU A CA 1
ATOM 834 C C . GLU A 1 106 ? 9.471 4.317 3.590 1.00 96.12 106 GLU A C 1
ATOM 836 O O . GLU A 1 106 ? 10.354 5.182 3.627 1.00 96.12 106 GLU A O 1
ATOM 841 N N . ALA A 1 107 ? 9.032 3.809 2.436 1.00 97.00 107 ALA A N 1
ATOM 842 C CA . ALA A 1 107 ? 9.515 4.248 1.132 1.00 97.00 107 ALA A CA 1
ATOM 843 C C . ALA A 1 107 ? 9.271 5.742 0.917 1.00 97.00 107 ALA A C 1
ATOM 845 O O . ALA A 1 107 ? 10.203 6.450 0.533 1.00 97.00 107 ALA A O 1
ATOM 846 N N . VAL A 1 108 ? 8.059 6.211 1.213 1.00 96.44 108 VAL A N 1
ATOM 847 C CA . VAL A 1 108 ? 7.666 7.604 1.019 1.00 96.44 108 VAL A CA 1
ATOM 848 C C . VAL A 1 108 ? 8.245 8.490 2.118 1.00 96.44 108 VAL A C 1
ATOM 850 O O . VAL A 1 108 ? 8.913 9.463 1.787 1.00 96.44 108 VAL A O 1
ATOM 853 N N . ASP A 1 109 ? 8.051 8.157 3.400 1.00 94.19 109 ASP A N 1
ATOM 854 C CA . ASP A 1 109 ? 8.449 8.988 4.549 1.00 94.19 109 ASP A CA 1
ATOM 855 C C . ASP A 1 109 ? 9.960 9.231 4.616 1.00 94.19 109 ASP A C 1
ATOM 857 O O . ASP A 1 109 ? 10.390 10.368 4.778 1.00 94.19 109 ASP A O 1
ATOM 861 N N . LYS A 1 110 ? 10.766 8.182 4.412 1.00 93.50 110 LYS A N 1
ATOM 862 C CA . LYS A 1 110 ? 12.236 8.277 4.407 1.00 93.50 110 LYS A CA 1
ATOM 863 C C . LYS A 1 110 ? 12.820 8.362 2.989 1.00 93.50 110 LYS A C 1
ATOM 865 O O . LYS A 1 110 ? 13.982 8.022 2.778 1.00 93.50 110 LYS A O 1
ATOM 870 N N . GLY A 1 111 ? 12.002 8.701 1.993 1.00 91.69 111 GLY A N 1
ATOM 871 C CA . GLY A 1 111 ? 12.461 8.898 0.621 1.00 91.69 111 GLY A CA 1
ATOM 872 C C . GLY A 1 111 ? 13.292 10.175 0.490 1.00 91.69 111 GLY A C 1
ATOM 873 O O . GLY A 1 111 ? 12.947 11.208 1.060 1.00 91.69 111 GLY A O 1
ATOM 874 N N . GLU A 1 112 ? 14.381 10.111 -0.274 1.00 89.31 112 GLU A N 1
ATOM 875 C CA . GLU A 1 112 ? 15.300 11.236 -0.477 1.00 89.31 112 GLU A CA 1
ATOM 876 C C . GLU A 1 112 ? 15.084 11.920 -1.831 1.00 89.31 112 GLU A C 1
ATOM 878 O O . GLU A 1 112 ? 14.835 11.268 -2.847 1.00 89.31 112 GLU A O 1
ATOM 883 N N . GLY A 1 113 ? 15.252 13.243 -1.857 1.00 91.31 113 GLY A N 1
ATOM 884 C CA . GLY A 1 113 ? 15.123 14.069 -3.057 1.00 91.31 113 GLY A CA 1
ATOM 885 C C . GLY A 1 113 ? 13.783 14.802 -3.159 1.00 91.31 113 GLY A C 1
ATOM 886 O O . GLY A 1 113 ? 12.829 14.520 -2.431 1.00 91.31 113 GLY A O 1
ATOM 887 N N . GLN A 1 114 ? 13.715 15.764 -4.086 1.00 91.94 114 GLN A N 1
ATOM 888 C CA . GLN A 1 114 ? 12.572 16.683 -4.189 1.00 91.94 114 GLN A CA 1
ATOM 889 C C . GLN A 1 114 ? 11.241 15.971 -4.447 1.00 91.94 114 GLN A C 1
ATOM 891 O O . GLN A 1 114 ? 10.229 16.348 -3.871 1.00 91.94 114 GLN A O 1
ATOM 896 N N . ILE A 1 115 ? 11.268 14.876 -5.213 1.00 93.75 115 ILE A N 1
ATOM 897 C CA . ILE A 1 115 ? 10.098 14.040 -5.522 1.00 93.75 115 ILE A CA 1
ATOM 898 C C . ILE A 1 115 ? 9.370 13.578 -4.254 1.00 93.75 115 ILE A C 1
ATOM 900 O O . ILE A 1 115 ? 8.143 13.544 -4.224 1.00 93.75 115 ILE A O 1
ATOM 904 N N . PHE A 1 116 ? 10.119 13.216 -3.209 1.00 94.69 116 PHE A N 1
ATOM 905 C CA . PHE A 1 116 ? 9.521 12.776 -1.955 1.00 94.69 116 PHE A CA 1
ATOM 906 C C . PHE A 1 116 ? 9.147 13.966 -1.077 1.00 94.69 116 PHE A C 1
ATOM 908 O O . PHE A 1 116 ? 8.115 13.911 -0.415 1.00 94.69 116 PHE A O 1
ATOM 915 N N . LEU A 1 117 ? 9.938 15.042 -1.062 1.00 92.25 117 LEU A N 1
ATOM 916 C CA . LEU A 1 117 ? 9.628 16.244 -0.278 1.00 92.25 117 LEU A CA 1
ATOM 917 C C . LEU A 1 117 ? 8.299 16.885 -0.697 1.00 92.25 117 LEU A C 1
ATOM 919 O O . LEU A 1 117 ? 7.526 17.290 0.169 1.00 92.25 117 LEU A O 1
ATOM 923 N N . THR A 1 118 ? 8.011 16.918 -2.000 1.00 92.75 118 THR A N 1
ATOM 924 C CA . THR A 1 118 ? 6.751 17.425 -2.566 1.00 92.75 118 THR A CA 1
ATOM 925 C C . THR A 1 118 ? 5.779 16.300 -2.926 1.00 92.75 118 THR A C 1
ATOM 927 O O . THR A 1 118 ? 4.989 16.443 -3.858 1.00 92.75 118 THR A O 1
ATOM 930 N N . PHE A 1 119 ? 5.866 15.157 -2.238 1.00 95.50 119 PHE A N 1
ATOM 931 C CA . PHE A 1 119 ? 5.001 14.012 -2.510 1.00 95.50 119 PHE A CA 1
ATOM 932 C C . PHE A 1 119 ? 3.540 14.344 -2.189 1.00 95.50 119 PHE A C 1
ATOM 934 O O . PHE A 1 119 ? 3.213 14.710 -1.057 1.00 95.50 119 PHE A O 1
ATOM 941 N N . ASP A 1 120 ? 2.691 14.188 -3.200 1.00 95.50 120 ASP A N 1
ATOM 942 C CA . ASP A 1 120 ? 1.241 14.351 -3.137 1.00 95.50 120 ASP A CA 1
ATOM 943 C C . ASP A 1 120 ? 0.596 12.961 -3.098 1.00 95.50 120 ASP A C 1
ATOM 945 O O . ASP A 1 120 ? 0.567 12.239 -4.099 1.00 95.50 120 ASP A O 1
ATOM 949 N N . LEU A 1 121 ? 0.154 12.559 -1.908 1.00 96.88 121 LEU A N 1
ATOM 950 C CA . LEU A 1 121 ? -0.377 11.233 -1.632 1.00 96.88 121 LEU A CA 1
ATOM 951 C C . LEU A 1 121 ? -1.741 11.013 -2.292 1.00 96.88 121 LEU A C 1
ATOM 953 O O . LEU A 1 121 ? -1.970 9.933 -2.832 1.00 96.88 121 LEU A O 1
ATOM 957 N N . ASP A 1 122 ? -2.629 12.008 -2.273 1.00 95.81 122 ASP A N 1
ATOM 958 C CA . ASP A 1 122 ? -3.967 11.866 -2.855 1.00 95.81 122 ASP A CA 1
ATOM 959 C C . ASP A 1 122 ? -3.872 11.712 -4.376 1.00 95.81 122 ASP A C 1
ATOM 961 O O . ASP A 1 122 ? -4.351 10.721 -4.940 1.00 95.81 122 ASP A O 1
ATOM 965 N N . ARG A 1 123 ? -3.111 12.598 -5.034 1.00 96.00 123 ARG A N 1
ATOM 966 C CA . ARG A 1 123 ? -2.868 12.507 -6.478 1.00 96.00 123 ARG A CA 1
ATOM 967 C C . ARG A 1 123 ? -2.152 11.219 -6.865 1.00 96.00 123 ARG A C 1
ATOM 969 O O . ARG A 1 123 ? -2.465 10.627 -7.901 1.00 96.00 123 ARG A O 1
ATOM 976 N N . PHE A 1 124 ? -1.199 10.772 -6.048 1.00 97.62 124 PHE A N 1
ATOM 977 C CA . PHE A 1 124 ? -0.541 9.486 -6.245 1.00 97.62 124 PHE A CA 1
ATOM 978 C C . PHE A 1 124 ? -1.561 8.342 -6.238 1.00 97.62 124 PHE A C 1
ATOM 980 O O . PHE A 1 124 ? -1.597 7.559 -7.185 1.00 97.62 124 PHE A O 1
ATOM 987 N N . CYS A 1 125 ? -2.428 8.266 -5.226 1.00 97.50 125 CYS A N 1
ATOM 988 C CA . CYS A 1 125 ? -3.449 7.224 -5.138 1.00 97.50 125 CYS A CA 1
ATOM 989 C C . CYS A 1 125 ? -4.427 7.251 -6.325 1.00 97.50 125 CYS A C 1
ATOM 991 O O . CYS A 1 125 ? -4.778 6.185 -6.833 1.00 97.50 125 CYS A O 1
ATOM 993 N N . GLU A 1 126 ? -4.821 8.435 -6.803 1.00 95.94 126 GLU A N 1
ATOM 994 C CA . GLU A 1 126 ? -5.651 8.593 -8.007 1.00 95.94 126 GLU A CA 1
ATOM 995 C C . GLU A 1 126 ? -4.951 8.073 -9.269 1.00 95.94 126 GLU A C 1
ATOM 997 O O . GLU A 1 126 ? -5.538 7.331 -10.053 1.00 95.94 126 GLU A O 1
ATOM 1002 N N . ARG A 1 127 ? -3.669 8.405 -9.463 1.00 95.38 127 ARG A N 1
ATOM 1003 C CA . ARG A 1 127 ? -2.895 7.960 -10.637 1.00 95.38 127 ARG A CA 1
ATOM 1004 C C . ARG A 1 127 ? -2.615 6.459 -10.636 1.00 95.38 127 ARG A C 1
ATOM 1006 O O . ARG A 1 127 ? -2.525 5.868 -11.708 1.00 95.38 127 ARG A O 1
ATOM 1013 N N . ILE A 1 128 ? -2.485 5.849 -9.461 1.00 97.00 128 ILE A N 1
ATOM 1014 C CA . ILE A 1 128 ? -2.384 4.390 -9.324 1.00 97.00 128 ILE A CA 1
ATOM 1015 C C . ILE A 1 128 ? -3.750 3.707 -9.520 1.00 97.00 128 ILE A C 1
ATOM 1017 O O . ILE A 1 128 ? -3.798 2.533 -9.885 1.00 97.00 128 ILE A O 1
ATOM 1021 N N . GLY A 1 129 ? -4.855 4.430 -9.313 1.00 96.12 129 GLY A N 1
ATOM 1022 C CA . GLY A 1 129 ? -6.209 3.889 -9.407 1.00 96.12 129 GLY A CA 1
ATOM 1023 C C . GLY A 1 129 ? -6.597 3.065 -8.181 1.00 96.12 129 GLY A C 1
ATOM 1024 O O . GLY A 1 129 ? -7.151 1.979 -8.327 1.00 96.12 129 GLY A O 1
ATOM 1025 N N . LEU A 1 130 ? -6.259 3.546 -6.979 1.00 97.50 130 LEU A N 1
ATOM 1026 C CA . LEU A 1 130 ? -6.599 2.861 -5.730 1.00 97.50 130 LEU A CA 1
ATOM 1027 C C . LEU A 1 130 ? -8.048 3.117 -5.312 1.00 97.50 130 LEU A C 1
ATOM 1029 O O . LEU A 1 130 ? -8.511 4.260 -5.273 1.00 97.50 130 LEU A O 1
ATOM 1033 N N . GLY A 1 131 ? -8.737 2.052 -4.911 1.00 96.44 131 GLY A N 1
ATOM 1034 C CA . GLY A 1 131 ? -10.064 2.122 -4.315 1.00 96.44 131 GLY A CA 1
ATOM 1035 C C . GLY A 1 131 ? -10.055 2.680 -2.882 1.00 96.44 131 GLY A C 1
ATOM 1036 O O . GLY A 1 131 ? -9.003 2.790 -2.248 1.00 96.44 131 GLY A O 1
ATOM 1037 N N . PRO A 1 132 ? -11.232 2.995 -2.305 1.00 97.06 132 PRO A N 1
ATOM 1038 C CA . PRO A 1 132 ? -11.322 3.592 -0.969 1.00 97.06 132 PRO A CA 1
ATOM 1039 C C . PRO A 1 132 ? -10.677 2.750 0.140 1.00 97.06 132 PRO A C 1
ATOM 1041 O O . PRO A 1 132 ? -10.013 3.295 1.020 1.00 97.06 132 PRO A O 1
ATOM 1044 N N . LEU A 1 133 ? -10.840 1.422 0.095 1.00 96.81 133 LEU A N 1
ATOM 1045 C CA . LEU A 1 133 ? -10.231 0.522 1.078 1.00 96.81 133 LEU A CA 1
ATOM 1046 C C . LEU A 1 133 ? -8.707 0.451 0.920 1.00 96.81 133 LEU A C 1
ATOM 1048 O O . LEU A 1 133 ? -7.990 0.528 1.910 1.00 96.81 133 LEU A O 1
ATOM 1052 N N . GLU A 1 134 ? -8.208 0.376 -0.313 1.00 97.69 134 GLU A N 1
ATOM 1053 C CA . GLU A 1 134 ? -6.771 0.380 -0.616 1.00 97.69 134 GLU A CA 1
ATOM 1054 C C . GLU A 1 134 ? -6.100 1.683 -0.141 1.00 97.69 134 GLU A C 1
ATOM 1056 O O . GLU A 1 134 ? -5.045 1.653 0.497 1.00 97.69 134 GLU A O 1
ATOM 1061 N N . LYS A 1 135 ? -6.753 2.833 -0.362 1.00 98.12 135 LYS A N 1
ATOM 1062 C CA . LYS A 1 135 ? -6.322 4.136 0.172 1.00 98.12 135 LYS A CA 1
ATOM 1063 C C . LYS A 1 135 ? -6.259 4.136 1.700 1.00 98.12 135 LYS A C 1
ATOM 1065 O O . LYS A 1 135 ? -5.263 4.584 2.268 1.00 98.12 135 LYS A O 1
ATOM 1070 N N . LEU A 1 136 ? -7.291 3.607 2.366 1.00 96.88 136 LEU A N 1
ATOM 1071 C CA . LEU A 1 136 ? -7.327 3.498 3.827 1.00 96.88 136 LEU A CA 1
ATOM 1072 C C . LEU A 1 136 ? -6.178 2.623 4.355 1.00 96.88 136 LEU A C 1
ATOM 1074 O O . LEU A 1 136 ? -5.506 3.007 5.314 1.00 96.88 136 LEU A O 1
ATOM 1078 N N . VAL A 1 137 ? -5.923 1.477 3.715 1.00 97.44 137 VAL A N 1
ATOM 1079 C CA . VAL A 1 137 ? -4.825 0.569 4.072 1.00 97.44 137 VAL A CA 1
ATOM 1080 C C . VAL A 1 137 ? -3.474 1.278 3.978 1.00 97.44 137 VAL A C 1
ATOM 1082 O O . VAL A 1 137 ? -2.720 1.237 4.950 1.00 97.44 137 VAL A O 1
ATOM 1085 N N . LEU A 1 138 ? -3.185 1.987 2.879 1.00 97.50 138 LEU A N 1
ATOM 1086 C CA . LEU A 1 138 ? -1.919 2.719 2.724 1.00 97.50 138 LEU A CA 1
ATOM 1087 C C . LEU A 1 138 ? -1.770 3.898 3.694 1.00 97.50 138 LEU A C 1
ATOM 1089 O O . LEU A 1 138 ? -0.663 4.161 4.167 1.00 97.50 138 LEU A O 1
ATOM 1093 N N . ALA A 1 139 ? -2.859 4.607 3.999 1.00 96.75 139 ALA A N 1
ATOM 1094 C CA . ALA A 1 139 ? -2.837 5.744 4.918 1.00 96.75 139 ALA A CA 1
ATOM 1095 C C . ALA A 1 139 ? -2.631 5.309 6.379 1.00 96.75 139 ALA A C 1
ATOM 1097 O O . ALA A 1 139 ? -1.931 5.979 7.139 1.00 96.75 139 ALA A O 1
ATOM 1098 N N . SER A 1 140 ? -3.203 4.169 6.779 1.00 95.69 140 SER A N 1
ATOM 1099 C CA . SER A 1 140 ? -3.219 3.712 8.175 1.00 95.69 140 SER A CA 1
ATOM 1100 C C . SER A 1 140 ? -1.843 3.633 8.873 1.00 95.69 140 SER A C 1
ATOM 1102 O O . SER A 1 140 ? -1.728 4.160 9.987 1.00 95.69 140 SER A O 1
ATOM 1104 N N . PRO A 1 141 ? -0.761 3.072 8.287 1.00 95.00 141 PRO A N 1
ATOM 1105 C CA . PRO A 1 141 ? 0.545 3.067 8.942 1.00 95.00 141 PRO A CA 1
ATOM 1106 C C . PRO A 1 141 ? 1.172 4.467 9.013 1.00 95.00 141 PRO A C 1
ATOM 1108 O O . PRO A 1 141 ? 1.901 4.758 9.963 1.00 95.00 141 PRO A O 1
ATOM 1111 N N . ILE A 1 142 ? 0.897 5.345 8.037 1.00 95.12 142 ILE A N 1
ATOM 1112 C CA . ILE A 1 142 ? 1.431 6.717 7.998 1.00 95.12 142 ILE A CA 1
ATOM 1113 C C . ILE A 1 142 ? 0.896 7.528 9.182 1.00 95.12 142 ILE A C 1
ATOM 1115 O O . ILE A 1 142 ? 1.651 8.275 9.796 1.00 95.12 142 ILE A O 1
ATOM 1119 N N . ILE A 1 143 ? -0.388 7.363 9.510 1.00 92.00 143 ILE A N 1
ATOM 1120 C CA . ILE A 1 143 ? -1.051 8.122 10.579 1.00 92.00 143 ILE A CA 1
ATOM 1121 C C . ILE A 1 143 ? -0.744 7.534 11.964 1.00 92.00 143 ILE A C 1
ATOM 1123 O O . ILE A 1 143 ? -0.596 8.278 12.929 1.00 92.00 143 ILE A O 1
ATOM 1127 N N . SER A 1 144 ? -0.655 6.205 12.074 1.00 88.56 144 SER A N 1
ATOM 1128 C CA . SER A 1 144 ? -0.451 5.510 13.359 1.00 88.56 144 SER A CA 1
ATOM 1129 C C . SER A 1 144 ? 0.986 5.519 13.861 1.00 88.56 144 SER A C 1
ATOM 1131 O O . SER A 1 144 ? 1.229 5.379 15.057 1.00 88.56 144 SER A O 1
ATOM 1133 N N . THR A 1 145 ? 1.953 5.707 12.967 1.00 85.81 145 THR A N 1
ATOM 1134 C CA . THR A 1 145 ? 3.368 5.792 13.333 1.00 85.81 145 THR A CA 1
ATOM 1135 C C . THR A 1 145 ? 3.831 7.241 13.306 1.00 85.81 145 THR A C 1
ATOM 1137 O O . THR A 1 145 ? 3.291 8.059 12.568 1.00 85.81 145 THR A O 1
ATOM 1140 N N . PHE A 1 146 ? 4.868 7.573 14.079 1.00 76.69 146 PHE A N 1
ATOM 1141 C CA . PHE A 1 146 ? 5.544 8.865 13.965 1.00 76.69 146 PHE A CA 1
ATOM 1142 C C . PHE A 1 146 ? 6.148 9.004 12.559 1.00 76.69 146 PHE A C 1
ATOM 1144 O O . PHE A 1 146 ? 7.247 8.517 12.293 1.00 76.69 146 PHE A O 1
ATOM 1151 N N . ALA A 1 147 ? 5.398 9.619 11.642 1.00 73.88 147 ALA A N 1
ATOM 1152 C CA . ALA A 1 147 ? 5.914 10.032 10.350 1.00 73.88 147 ALA A CA 1
ATOM 1153 C C . ALA A 1 147 ? 6.896 11.180 10.579 1.00 73.88 147 ALA A C 1
ATOM 1155 O O . ALA A 1 147 ? 6.575 12.169 11.243 1.00 73.88 147 ALA A O 1
ATOM 1156 N N . SER A 1 148 ? 8.093 11.061 10.013 1.00 77.31 148 SER A N 1
ATOM 1157 C CA . SER A 1 148 ? 9.101 12.117 10.117 1.00 77.31 148 SER A CA 1
ATOM 1158 C C . SER A 1 148 ? 8.619 13.429 9.482 1.00 77.31 148 SER A C 1
ATOM 1160 O O . SER A 1 148 ? 9.013 14.518 9.906 1.00 77.31 148 SER A O 1
ATOM 1162 N N . ARG A 1 149 ? 7.710 13.336 8.500 1.00 86.06 149 ARG A N 1
ATOM 1163 C CA . ARG A 1 149 ? 7.181 14.475 7.747 1.00 86.06 149 ARG A CA 1
ATOM 1164 C C . ARG A 1 149 ? 5.720 14.752 8.080 1.00 86.06 149 ARG A C 1
ATOM 1166 O O . ARG A 1 149 ? 4.816 14.010 7.701 1.00 86.06 149 ARG A O 1
ATOM 1173 N N . LYS A 1 150 ? 5.493 15.903 8.719 1.00 88.62 150 LYS A N 1
ATOM 1174 C CA . LYS A 1 150 ? 4.159 16.376 9.120 1.00 88.62 150 LYS A CA 1
ATOM 1175 C C . LYS A 1 150 ? 3.197 16.542 7.940 1.00 88.62 150 LYS A C 1
ATOM 1177 O O . LYS A 1 150 ? 2.032 16.195 8.074 1.00 88.62 150 LYS A O 1
ATOM 1182 N N . SER A 1 151 ? 3.672 17.034 6.793 1.00 91.88 151 SER A N 1
ATOM 1183 C CA . SER A 1 151 ? 2.835 17.212 5.595 1.00 91.88 151 SER A CA 1
ATOM 1184 C C . SER A 1 151 ? 2.255 15.889 5.096 1.00 91.88 151 SER A C 1
ATOM 1186 O O . SER A 1 151 ? 1.077 15.833 4.764 1.00 91.88 151 SER A O 1
ATOM 1188 N N . LEU A 1 152 ? 3.051 14.814 5.103 1.00 94.06 152 LEU A N 1
ATOM 1189 C CA . LEU A 1 152 ? 2.587 13.483 4.715 1.00 94.06 152 LEU A CA 1
ATOM 1190 C C . LEU A 1 152 ? 1.532 12.951 5.695 1.00 94.06 152 LEU A C 1
ATOM 1192 O O . LEU A 1 152 ? 0.537 12.377 5.265 1.00 94.06 152 LEU A O 1
ATOM 1196 N N . ALA A 1 153 ? 1.728 13.159 7.001 1.00 92.75 153 ALA A N 1
ATOM 1197 C CA . ALA A 1 153 ? 0.755 12.751 8.014 1.00 92.75 153 ALA A CA 1
ATOM 1198 C C . ALA A 1 153 ? -0.592 13.481 7.857 1.00 92.75 153 ALA A C 1
ATOM 1200 O O . ALA A 1 153 ? -1.640 12.850 7.975 1.00 92.75 153 ALA A O 1
ATOM 1201 N N . ILE A 1 154 ? -0.567 14.784 7.542 1.00 94.06 154 ILE A N 1
ATOM 1202 C CA . ILE A 1 154 ? -1.775 15.577 7.261 1.00 94.06 154 ILE A CA 1
ATOM 1203 C C . ILE A 1 154 ? -2.500 15.021 6.031 1.00 94.06 154 ILE A C 1
ATOM 1205 O O . ILE A 1 154 ? -3.677 14.686 6.129 1.00 94.06 154 ILE A O 1
ATOM 1209 N N . GLN A 1 155 ? -1.785 14.821 4.919 1.00 96.62 155 GLN A N 1
ATOM 1210 C CA . GLN A 1 155 ? -2.364 14.252 3.697 1.00 96.62 155 GLN A CA 1
ATOM 1211 C C . GLN A 1 155 ? -2.962 12.858 3.933 1.00 96.62 155 GLN A C 1
ATOM 1213 O O . GLN A 1 155 ? -4.047 12.556 3.450 1.00 96.62 155 GLN A O 1
ATOM 1218 N N . ALA A 1 156 ? -2.285 11.998 4.702 1.00 96.38 156 ALA A N 1
ATOM 1219 C CA . ALA A 1 156 ? -2.807 10.676 5.033 1.00 96.38 156 ALA A CA 1
ATOM 1220 C C . ALA A 1 156 ? -4.072 10.761 5.900 1.00 96.38 156 ALA A C 1
ATOM 1222 O O . ALA A 1 156 ? -5.018 10.011 5.670 1.00 96.38 156 ALA A O 1
ATOM 1223 N N . SER A 1 157 ? -4.114 11.690 6.860 1.00 95.00 157 SER A N 1
ATOM 1224 C CA . SER A 1 157 ? -5.301 11.952 7.678 1.00 95.00 157 SER A CA 1
ATOM 1225 C C . SER A 1 157 ? -6.485 12.402 6.819 1.00 95.00 157 SER A C 1
ATOM 1227 O O . SER A 1 157 ? -7.575 11.858 6.956 1.00 95.00 157 SER A O 1
ATOM 1229 N N . GLU A 1 158 ? -6.281 13.348 5.903 1.00 96.38 158 GLU A N 1
ATOM 1230 C CA . GLU A 1 158 ? -7.315 13.797 4.958 1.00 96.38 158 GLU A CA 1
ATOM 1231 C C . GLU A 1 158 ? -7.787 12.651 4.055 1.00 96.38 158 GLU A C 1
ATOM 1233 O O . GLU A 1 158 ? -8.990 12.431 3.898 1.00 96.38 158 GLU A O 1
ATOM 1238 N N . LEU A 1 159 ? -6.848 11.858 3.529 1.00 97.25 159 LEU A N 1
ATOM 1239 C CA . LEU A 1 159 ? -7.150 10.689 2.707 1.00 97.25 159 LEU A CA 1
ATOM 1240 C C . LEU A 1 159 ? -8.008 9.668 3.468 1.00 97.25 159 LEU A C 1
ATOM 1242 O O . LEU A 1 159 ? -8.965 9.136 2.903 1.00 97.25 159 LEU A O 1
ATOM 1246 N N . LEU A 1 160 ? -7.700 9.415 4.745 1.00 95.88 160 LEU A N 1
ATOM 1247 C CA . LEU A 1 160 ? -8.501 8.554 5.613 1.00 95.88 160 LEU A CA 1
ATOM 1248 C C . LEU A 1 160 ? -9.916 9.110 5.774 1.00 95.88 160 LEU A C 1
ATOM 1250 O O . LEU A 1 160 ? -10.872 8.384 5.516 1.00 95.88 160 LEU A O 1
ATOM 1254 N N . GLN A 1 161 ? -10.055 10.383 6.150 1.00 95.94 161 GLN A N 1
ATOM 1255 C CA . GLN A 1 161 ? -11.359 10.999 6.420 1.00 95.94 161 GLN A CA 1
ATOM 1256 C C . GLN A 1 161 ? -12.264 10.977 5.180 1.00 95.94 161 GLN A C 1
ATOM 1258 O O . GLN A 1 161 ? -13.432 10.602 5.267 1.00 95.94 161 GLN A O 1
ATOM 1263 N N . ASN A 1 162 ? -11.704 11.258 4.003 1.00 96.94 162 ASN A N 1
ATOM 1264 C CA . ASN A 1 162 ? -12.449 11.285 2.742 1.00 96.94 162 ASN A CA 1
ATOM 1265 C C . ASN A 1 162 ? -12.912 9.897 2.263 1.00 96.94 162 ASN A C 1
ATOM 1267 O O . ASN A 1 162 ? -13.849 9.794 1.469 1.00 96.94 162 ASN A O 1
ATOM 1271 N N . ASN A 1 163 ? -12.252 8.823 2.708 1.00 97.50 163 ASN A N 1
ATOM 1272 C CA . ASN A 1 163 ? -12.510 7.463 2.227 1.00 97.50 163 ASN A CA 1
ATOM 1273 C C . ASN A 1 163 ? -13.101 6.533 3.294 1.00 97.50 163 ASN A C 1
ATOM 1275 O O . ASN A 1 163 ? -13.503 5.41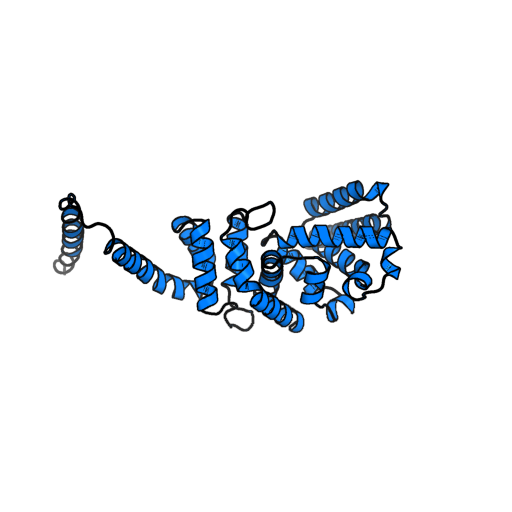9 2.951 1.00 97.50 163 ASN A O 1
ATOM 1279 N N . PHE A 1 164 ? -13.188 6.976 4.551 1.00 96.88 164 PHE A N 1
ATOM 1280 C CA . PHE A 1 164 ? -13.516 6.135 5.701 1.00 96.88 164 PHE A CA 1
ATOM 1281 C C . PHE A 1 164 ? -14.827 5.362 5.524 1.00 96.88 164 PHE A C 1
ATOM 1283 O O . PHE A 1 164 ? -14.815 4.132 5.528 1.00 96.88 164 PHE A O 1
ATOM 1290 N N . ASP A 1 165 ? -15.946 6.053 5.292 1.00 96.44 165 ASP A N 1
ATOM 1291 C CA . ASP A 1 165 ? -17.266 5.410 5.220 1.00 96.44 165 ASP A CA 1
ATOM 1292 C C . ASP A 1 165 ? -17.348 4.375 4.092 1.00 96.44 165 ASP A C 1
ATOM 1294 O O . ASP A 1 165 ? -17.883 3.276 4.263 1.00 96.44 165 ASP A O 1
ATOM 1298 N N . ARG A 1 166 ? -16.758 4.700 2.934 1.00 96.69 166 ARG A N 1
ATOM 1299 C CA . ARG A 1 166 ? -16.704 3.802 1.773 1.00 96.69 166 ARG A CA 1
ATOM 1300 C C . ARG A 1 166 ? -15.830 2.585 2.061 1.00 96.69 166 ARG A C 1
ATOM 1302 O O . ARG A 1 166 ? -16.217 1.468 1.730 1.00 96.69 166 ARG A O 1
ATOM 1309 N N . ALA A 1 167 ? -14.676 2.785 2.692 1.00 96.12 167 ALA A N 1
ATOM 1310 C CA . ALA A 1 167 ? -13.768 1.709 3.065 1.00 96.12 167 ALA A CA 1
ATOM 1311 C C . ALA A 1 167 ? -14.392 0.775 4.114 1.00 96.12 167 ALA A C 1
ATOM 1313 O O . ALA A 1 167 ? -14.349 -0.441 3.949 1.00 96.12 167 ALA A O 1
ATOM 1314 N N . VAL A 1 168 ? -15.048 1.316 5.143 1.00 95.06 168 VAL A N 1
ATOM 1315 C CA . VAL A 1 168 ? -15.747 0.524 6.169 1.00 95.06 168 VAL A CA 1
ATOM 1316 C C . VAL A 1 168 ? -16.893 -0.292 5.567 1.00 95.06 168 VAL A C 1
ATOM 1318 O O . VAL A 1 168 ? -17.068 -1.464 5.909 1.00 95.06 168 VAL A O 1
ATOM 1321 N N . ALA A 1 169 ? -17.639 0.281 4.619 1.00 94.19 169 ALA A N 1
ATOM 1322 C CA . ALA A 1 169 ? -18.668 -0.453 3.890 1.00 94.19 169 ALA A CA 1
ATOM 1323 C C . ALA A 1 169 ? -18.089 -1.617 3.062 1.00 94.19 169 ALA A C 1
ATOM 1325 O O . ALA A 1 169 ? -18.728 -2.665 2.970 1.00 94.19 169 ALA A O 1
ATOM 1326 N N . LEU A 1 170 ? -16.893 -1.455 2.482 1.00 94.56 170 LEU A N 1
ATOM 1327 C CA . LEU A 1 170 ? -16.186 -2.521 1.761 1.00 94.56 170 LEU A CA 1
ATOM 1328 C C . LEU A 1 170 ? -15.664 -3.608 2.704 1.00 94.56 170 LEU A C 1
ATOM 1330 O O . LEU A 1 170 ? -15.822 -4.782 2.392 1.00 94.56 170 LEU A O 1
ATOM 1334 N N . ILE A 1 171 ? -15.148 -3.245 3.884 1.00 92.50 171 ILE A N 1
ATOM 1335 C CA . ILE A 1 171 ? -14.679 -4.211 4.894 1.00 92.50 171 ILE A CA 1
ATOM 1336 C C . ILE A 1 171 ? -15.782 -5.194 5.284 1.00 92.50 171 ILE A C 1
ATOM 1338 O O . ILE A 1 171 ? -15.477 -6.349 5.547 1.00 92.50 171 ILE A O 1
ATOM 1342 N N . ARG A 1 172 ? -17.049 -4.764 5.323 1.00 88.56 172 ARG A N 1
ATOM 1343 C CA . ARG A 1 172 ? -18.190 -5.632 5.660 1.00 88.56 172 ARG A CA 1
ATOM 1344 C C . ARG A 1 172 ? -18.508 -6.665 4.571 1.00 88.56 172 ARG A C 1
ATOM 1346 O O . ARG A 1 172 ? -19.169 -7.658 4.859 1.00 88.56 172 ARG A O 1
ATOM 1353 N N . LYS A 1 173 ? -18.106 -6.417 3.324 1.00 89.12 173 LYS A N 1
ATOM 1354 C CA . LYS A 1 173 ? -18.393 -7.302 2.191 1.00 89.12 173 LYS A CA 1
ATOM 1355 C C . LYS A 1 173 ? -17.373 -8.437 2.117 1.00 89.12 173 LYS A C 1
ATOM 1357 O O . LYS A 1 173 ? -16.211 -8.261 2.488 1.00 89.12 173 LYS A O 1
ATOM 1362 N N . SER A 1 174 ? -17.821 -9.562 1.565 1.00 84.00 174 SER A N 1
ATOM 1363 C CA . SER A 1 174 ? -16.964 -10.665 1.136 1.00 84.00 174 SER A CA 1
ATOM 1364 C C . SER A 1 174 ? -17.171 -10.901 -0.367 1.00 84.00 174 SER A C 1
ATOM 1366 O O . SER A 1 174 ? -18.299 -11.204 -0.768 1.00 84.00 174 SER A O 1
ATOM 1368 N N . PRO A 1 175 ? -16.124 -10.753 -1.198 1.00 86.25 175 PRO A N 1
ATOM 1369 C CA . PRO A 1 175 ? -14.780 -10.279 -0.837 1.00 86.25 175 PRO A CA 1
ATOM 1370 C C . PRO A 1 175 ? -14.759 -8.772 -0.482 1.00 86.25 175 PRO A C 1
ATOM 1372 O O . PRO A 1 175 ? -15.621 -8.010 -0.924 1.00 86.25 175 PRO A O 1
ATOM 1375 N N . SER A 1 176 ? -13.807 -8.340 0.358 1.00 85.44 176 SER A N 1
ATOM 1376 C CA . SER A 1 176 ? -13.618 -6.913 0.696 1.00 85.44 176 SER A CA 1
ATOM 1377 C C . SER A 1 176 ? -12.881 -6.117 -0.382 1.00 85.44 176 SER A C 1
ATOM 1379 O O . SER A 1 176 ? -13.074 -4.905 -0.480 1.00 85.44 176 SER A O 1
ATOM 1381 N N . PHE A 1 177 ? -12.057 -6.789 -1.186 1.00 87.69 177 PHE A N 1
ATOM 1382 C CA . PHE A 1 177 ? -11.502 -6.276 -2.438 1.00 87.69 177 PHE A CA 1
ATOM 1383 C C . PHE A 1 177 ? -12.177 -6.969 -3.630 1.00 87.69 177 PHE A C 1
ATOM 1385 O O . PHE A 1 177 ? -13.031 -7.830 -3.447 1.00 87.69 177 PHE A O 1
ATOM 1392 N N . ASP A 1 178 ? -11.787 -6.630 -4.860 1.00 80.62 178 ASP A N 1
ATOM 1393 C CA . ASP A 1 178 ? -12.425 -7.182 -6.068 1.00 80.62 178 ASP A CA 1
ATOM 1394 C C . ASP A 1 178 ? -12.314 -8.713 -6.192 1.00 80.62 178 ASP A C 1
ATOM 1396 O O . ASP A 1 178 ? -13.174 -9.348 -6.800 1.00 80.62 178 ASP A O 1
ATOM 1400 N N . GLN A 1 179 ? -11.240 -9.305 -5.660 1.00 77.75 179 GLN A N 1
ATOM 1401 C CA . GLN A 1 179 ? -10.911 -10.729 -5.832 1.00 77.75 179 GLN A CA 1
ATOM 1402 C C . GLN A 1 179 ? -10.585 -11.438 -4.508 1.00 77.75 179 GLN A C 1
ATOM 1404 O O . GLN A 1 179 ? -10.747 -12.650 -4.419 1.00 77.75 179 GLN A O 1
ATOM 1409 N N . ASP A 1 180 ? -10.170 -10.690 -3.481 1.00 84.56 180 ASP A N 1
ATOM 1410 C CA . ASP A 1 180 ? -9.628 -11.236 -2.238 1.00 84.56 180 ASP A CA 1
ATOM 1411 C C . ASP A 1 180 ? -10.309 -10.617 -1.019 1.00 84.56 180 ASP A C 1
ATOM 1413 O O . ASP A 1 180 ? -10.739 -9.457 -1.030 1.00 84.56 180 ASP A O 1
ATOM 1417 N N . ASP A 1 181 ? -10.388 -11.390 0.060 1.00 87.56 181 ASP A N 1
ATOM 1418 C CA . ASP A 1 181 ? -10.864 -10.897 1.343 1.00 87.56 181 ASP A CA 1
ATOM 1419 C C . ASP A 1 181 ? -9.702 -10.592 2.302 1.00 87.56 181 ASP A C 1
ATOM 1421 O O . ASP A 1 181 ? -8.596 -11.101 2.141 1.00 87.56 181 ASP A O 1
ATOM 1425 N N . LEU A 1 182 ? -9.945 -9.757 3.313 1.00 89.00 182 LEU A N 1
ATOM 1426 C CA . LEU A 1 182 ? -8.964 -9.446 4.358 1.00 89.00 182 LEU A CA 1
ATOM 1427 C C . LEU A 1 182 ? -8.868 -10.612 5.359 1.00 89.00 182 LEU A C 1
ATOM 1429 O O . LEU A 1 182 ? -9.813 -10.806 6.133 1.00 89.00 182 LEU A O 1
ATOM 1433 N N . PRO A 1 183 ? -7.751 -11.362 5.414 1.00 90.25 183 PRO A N 1
ATOM 1434 C CA . PRO A 1 183 ? -7.595 -12.434 6.386 1.00 90.25 183 PRO A CA 1
ATOM 1435 C C . PRO A 1 183 ? -7.413 -11.865 7.809 1.00 90.25 183 PRO A C 1
ATOM 1437 O O . PRO A 1 183 ? -6.982 -10.719 7.978 1.00 90.25 183 PRO A O 1
ATOM 1440 N N . PRO A 1 184 ? -7.670 -12.658 8.866 1.00 89.81 184 PRO A N 1
ATOM 1441 C CA . PRO A 1 184 ? -7.584 -12.202 10.257 1.00 89.81 184 PRO A CA 1
ATOM 1442 C C . PRO A 1 184 ? -6.302 -11.440 10.659 1.00 89.81 184 PRO A C 1
ATOM 1444 O O . PRO A 1 184 ? -6.428 -10.413 11.332 1.00 89.81 184 PRO A O 1
ATOM 1447 N N . PRO A 1 185 ? -5.074 -11.852 10.269 1.00 91.88 185 PRO A N 1
ATOM 1448 C CA . PRO A 1 185 ? -3.867 -11.098 10.623 1.00 91.88 185 PRO A CA 1
ATOM 1449 C C . PRO A 1 185 ? -3.812 -9.707 9.972 1.00 91.88 185 PRO A C 1
ATOM 1451 O O . PRO A 1 185 ? -3.323 -8.763 10.594 1.00 91.88 185 PRO A O 1
ATOM 1454 N N . GLU A 1 186 ? -4.359 -9.556 8.766 1.00 94.19 186 GLU A N 1
ATOM 1455 C CA . GLU A 1 186 ? -4.429 -8.276 8.054 1.00 94.19 186 GLU A CA 1
ATOM 1456 C C . GLU A 1 186 ? -5.459 -7.349 8.707 1.00 94.19 186 GLU A C 1
ATOM 1458 O O . GLU A 1 186 ? -5.172 -6.181 8.976 1.00 94.19 186 GLU A O 1
ATOM 1463 N N . VAL A 1 187 ? -6.630 -7.888 9.072 1.00 93.31 187 VAL A N 1
ATOM 1464 C CA . VAL A 1 187 ? -7.645 -7.159 9.852 1.00 93.31 187 VAL A CA 1
ATOM 1465 C C . VAL A 1 187 ? -7.058 -6.677 11.177 1.00 93.31 187 VAL A C 1
ATOM 1467 O O . VAL A 1 187 ? -7.212 -5.510 11.534 1.00 93.31 187 VAL A O 1
ATOM 1470 N N . LYS A 1 188 ? -6.339 -7.549 11.893 1.00 92.38 188 LYS A N 1
ATOM 1471 C CA . LYS A 1 188 ? -5.676 -7.202 13.154 1.00 92.38 188 LYS A CA 1
ATOM 1472 C C . LYS A 1 188 ? -4.697 -6.046 12.982 1.00 92.38 188 LYS A C 1
ATOM 1474 O O . LYS A 1 188 ? -4.694 -5.133 13.805 1.00 92.38 188 LYS A O 1
ATOM 1479 N N . LYS A 1 189 ? -3.862 -6.083 11.940 1.00 94.56 189 LYS A N 1
ATOM 1480 C CA . LYS A 1 189 ? -2.892 -5.021 11.653 1.00 94.56 189 LYS A CA 1
ATOM 1481 C C . LYS A 1 189 ? -3.594 -3.702 11.338 1.00 94.56 189 LYS A C 1
ATOM 1483 O O . LYS A 1 189 ? -3.243 -2.686 11.932 1.00 94.56 189 LYS A O 1
ATOM 1488 N N . LEU A 1 190 ? -4.606 -3.730 10.472 1.00 95.25 190 LEU A N 1
ATOM 1489 C CA . LEU A 1 190 ? -5.378 -2.542 10.110 1.00 95.25 190 LEU A CA 1
ATOM 1490 C C . LEU A 1 190 ? -6.064 -1.922 11.335 1.00 95.25 190 LEU A C 1
ATOM 1492 O O . LEU A 1 190 ? -5.936 -0.723 11.568 1.00 95.25 190 LEU A O 1
ATOM 1496 N N . LEU A 1 191 ? -6.731 -2.738 12.157 1.00 93.81 191 LEU A N 1
ATOM 1497 C CA . LEU A 1 191 ? -7.334 -2.287 13.412 1.00 93.81 191 LEU A CA 1
ATOM 1498 C C . LEU A 1 191 ? -6.287 -1.750 14.389 1.00 93.81 191 LEU A C 1
ATOM 1500 O O . LEU A 1 191 ? -6.499 -0.704 14.988 1.00 93.81 191 LEU A O 1
ATOM 1504 N N . GLY A 1 192 ? -5.146 -2.422 14.532 1.00 92.25 192 GLY A N 1
ATOM 1505 C CA . GLY A 1 192 ? -4.059 -1.958 15.392 1.00 92.25 192 GLY A CA 1
ATOM 1506 C C . GLY A 1 192 ? -3.557 -0.566 15.011 1.00 92.25 192 GLY A C 1
ATOM 1507 O O . GLY A 1 192 ? -3.269 0.231 15.897 1.00 92.25 192 GLY A O 1
ATOM 1508 N N . CYS A 1 193 ? -3.511 -0.255 13.713 1.00 92.56 193 CYS A N 1
ATOM 1509 C CA . CYS A 1 193 ? -3.179 1.079 13.221 1.00 92.56 193 CYS A CA 1
ATOM 1510 C C . CYS A 1 193 ? -4.322 2.083 13.415 1.00 92.56 193 CYS A C 1
ATOM 1512 O O . CYS A 1 193 ? -4.087 3.193 13.861 1.00 92.56 193 CYS A O 1
ATOM 1514 N N . LEU A 1 194 ? -5.561 1.738 13.069 1.00 93.25 194 LEU A N 1
ATOM 1515 C CA . LEU A 1 194 ? -6.668 2.703 13.092 1.00 93.25 194 LEU A CA 1
ATOM 1516 C C . LEU A 1 194 ? -7.184 3.009 14.504 1.00 93.25 194 LEU A C 1
ATOM 1518 O O . LEU A 1 194 ? -7.707 4.091 14.752 1.00 93.25 194 LEU A O 1
ATOM 1522 N N . LEU A 1 195 ? -7.052 2.060 15.430 1.00 90.88 195 LEU A N 1
ATOM 1523 C CA . LEU A 1 195 ? -7.507 2.206 16.811 1.00 90.88 195 LEU A CA 1
ATOM 1524 C C . LEU A 1 195 ? -6.415 2.747 17.748 1.00 90.88 195 LEU A C 1
ATOM 1526 O O . LEU A 1 195 ? -6.686 2.944 18.935 1.00 90.88 195 LEU A O 1
ATOM 1530 N N . SER A 1 196 ? -5.193 2.964 17.252 1.00 86.50 196 SER A N 1
ATOM 1531 C CA . SER A 1 196 ? -4.122 3.574 18.039 1.00 86.50 196 SER A CA 1
ATOM 1532 C C . SER A 1 196 ? -4.304 5.087 18.166 1.00 86.50 196 SER A C 1
ATOM 1534 O O . SER A 1 196 ? -5.029 5.730 17.403 1.00 86.50 196 SER A O 1
ATOM 1536 N N . ASP A 1 197 ? -3.593 5.677 19.123 1.00 81.38 197 ASP A N 1
ATOM 1537 C CA . ASP A 1 197 ? -3.426 7.123 19.163 1.00 81.38 197 ASP A CA 1
ATOM 1538 C C . ASP A 1 197 ? -2.442 7.555 18.072 1.00 81.38 197 ASP A C 1
ATOM 1540 O O . ASP A 1 197 ? -1.469 6.860 17.767 1.00 81.38 197 ASP A O 1
ATOM 1544 N N . SER A 1 198 ? -2.706 8.710 17.473 1.00 80.88 198 SER A N 1
ATOM 1545 C CA . SER A 1 198 ? -1.746 9.369 16.598 1.00 80.88 198 SER A CA 1
ATOM 1546 C C . SER A 1 198 ? -0.512 9.798 17.405 1.00 80.88 198 SER A C 1
ATOM 1548 O O . SER A 1 198 ? -0.584 9.955 18.630 1.00 80.88 198 SER A O 1
ATOM 1550 N N . PRO A 1 199 ? 0.625 10.074 16.750 1.00 76.06 199 PRO A N 1
ATOM 1551 C CA . PRO A 1 199 ? 1.841 10.494 17.441 1.00 76.06 199 PRO A CA 1
ATOM 1552 C C . PRO A 1 199 ? 1.710 11.810 18.226 1.00 76.06 199 PRO A C 1
ATOM 1554 O O . PRO A 1 199 ? 2.538 12.092 19.086 1.00 76.06 199 PRO A O 1
ATOM 1557 N N . SER A 1 200 ? 0.682 12.618 17.946 1.00 77.62 200 SER A N 1
ATOM 1558 C CA . SER A 1 200 ? 0.341 13.825 18.710 1.00 77.62 200 SER A CA 1
ATOM 1559 C C . SER A 1 200 ? -0.515 13.542 19.954 1.00 77.62 200 SER A C 1
ATOM 1561 O O . SER A 1 200 ? -0.883 14.475 20.660 1.00 77.62 200 SER A O 1
ATOM 1563 N N . GLY A 1 201 ? -0.829 12.275 20.243 1.00 76.00 201 GLY A N 1
ATOM 1564 C CA . GLY A 1 201 ? -1.621 11.850 21.401 1.00 76.00 201 GLY A CA 1
ATOM 1565 C C . GLY A 1 201 ? -3.136 11.960 21.209 1.00 76.00 201 GLY A C 1
ATOM 1566 O O . GLY A 1 201 ? -3.898 11.684 22.134 1.00 76.00 201 GLY A O 1
ATOM 1567 N N . HIS A 1 202 ? -3.595 12.351 20.018 1.00 80.50 202 HIS A N 1
ATOM 1568 C CA . HIS A 1 202 ? -5.016 12.412 19.679 1.00 80.50 202 HIS A CA 1
ATOM 1569 C C . HIS A 1 202 ? -5.474 11.105 19.020 1.00 80.50 202 HIS A C 1
ATOM 1571 O O . HIS A 1 202 ? -4.685 10.497 18.296 1.00 80.50 202 HIS A O 1
ATOM 1577 N N . PRO A 1 203 ? -6.729 10.664 19.225 1.00 85.25 203 PRO A N 1
ATOM 1578 C CA . PRO A 1 203 ? -7.236 9.495 18.509 1.00 85.25 203 PRO A CA 1
ATOM 1579 C C . PRO A 1 203 ? -7.181 9.718 16.998 1.00 85.25 203 PRO A C 1
ATOM 1581 O O . PRO A 1 203 ? -7.459 10.821 16.533 1.00 85.25 203 PRO A O 1
ATOM 1584 N N . ILE A 1 204 ? -6.888 8.660 16.246 1.00 90.19 204 ILE A N 1
ATOM 1585 C CA . ILE A 1 204 ? -6.949 8.694 14.778 1.00 90.19 204 ILE A CA 1
ATOM 1586 C C . ILE A 1 204 ? -8.399 8.754 14.295 1.00 90.19 204 ILE A C 1
ATOM 1588 O O . ILE A 1 204 ? -8.712 9.490 13.363 1.00 90.19 204 ILE A O 1
ATOM 1592 N N . LEU A 1 205 ? -9.275 7.986 14.944 1.00 92.25 205 LEU A N 1
ATOM 1593 C CA . LEU A 1 205 ? -10.700 7.925 14.644 1.00 92.25 205 LEU A CA 1
ATOM 1594 C C . LEU A 1 205 ? -11.512 8.636 15.718 1.00 92.25 205 LEU A C 1
ATOM 1596 O O . LEU A 1 205 ? -11.259 8.474 16.914 1.00 92.25 205 LEU A O 1
ATOM 1600 N N . ASP A 1 206 ? -12.542 9.365 15.304 1.00 90.75 206 ASP A N 1
ATOM 1601 C CA . ASP A 1 206 ? -13.532 9.853 16.256 1.00 90.75 206 ASP A CA 1
ATOM 1602 C C . ASP A 1 206 ? -14.364 8.697 16.855 1.00 90.75 206 ASP A C 1
ATOM 1604 O O . ASP A 1 206 ? -14.244 7.527 16.481 1.00 90.75 206 ASP A O 1
ATOM 1608 N N . VAL A 1 207 ? -15.223 9.019 17.825 1.00 88.31 207 VAL A N 1
ATOM 1609 C CA . VAL A 1 207 ? -16.045 8.020 18.524 1.00 88.31 207 VAL A CA 1
ATOM 1610 C C . VAL A 1 207 ? -17.001 7.292 17.568 1.00 88.31 207 VAL A C 1
ATOM 1612 O O . VAL A 1 207 ? -17.166 6.078 17.680 1.00 88.31 207 VAL A O 1
ATOM 1615 N N . GLN A 1 208 ? -17.620 7.998 16.620 1.00 92.44 208 GLN A N 1
ATOM 1616 C CA . GLN A 1 208 ? -18.559 7.408 15.660 1.00 92.44 208 GLN A CA 1
ATOM 1617 C C . GLN A 1 208 ? -17.828 6.488 14.677 1.00 92.44 208 GLN A C 1
ATOM 1619 O O . GLN A 1 208 ? -18.249 5.350 14.459 1.00 92.44 208 GLN A O 1
ATOM 1624 N N . GLN A 1 209 ? -16.694 6.942 14.147 1.00 94.38 209 GLN A N 1
ATOM 1625 C CA . GLN A 1 209 ? -15.818 6.179 13.264 1.00 94.38 209 GLN A CA 1
ATOM 1626 C C . GLN A 1 209 ? -15.309 4.914 13.951 1.00 94.38 209 GLN A C 1
ATOM 1628 O O . GLN A 1 209 ? -15.415 3.819 13.396 1.00 94.38 209 GLN A O 1
ATOM 1633 N N . TYR A 1 210 ? -14.846 5.036 15.196 1.00 92.12 210 TYR A N 1
ATOM 1634 C CA . TYR A 1 210 ? -14.441 3.903 16.021 1.00 92.12 210 TYR A CA 1
ATOM 1635 C C . TYR A 1 210 ? -15.554 2.847 16.090 1.00 92.12 210 TYR A C 1
ATOM 1637 O O . TYR A 1 210 ? -15.341 1.684 15.747 1.00 92.12 210 TYR A O 1
ATOM 1645 N N . HIS A 1 211 ? -16.774 3.243 16.460 1.00 91.06 211 HIS A N 1
ATOM 1646 C CA . HIS A 1 211 ? -17.908 2.321 16.560 1.00 91.06 211 HIS A CA 1
ATOM 1647 C C . HIS A 1 211 ? -18.307 1.695 15.217 1.00 91.06 211 HIS A C 1
ATOM 1649 O O . HIS A 1 211 ? -18.596 0.494 15.151 1.00 91.06 211 HIS A O 1
ATOM 1655 N N . SER A 1 212 ? -18.301 2.482 14.142 1.00 94.25 212 SER A N 1
ATOM 1656 C CA . SER A 1 212 ? -18.616 2.020 12.787 1.00 94.25 212 SER A CA 1
ATOM 1657 C C . SER A 1 212 ? -17.617 0.965 12.296 1.00 94.25 212 SER A C 1
ATOM 1659 O O . SER A 1 212 ? -18.014 -0.069 11.750 1.00 94.25 212 SER A O 1
ATOM 1661 N N . LEU A 1 213 ? -16.324 1.167 12.565 1.00 94.69 213 LEU A N 1
ATOM 1662 C CA . LEU A 1 213 ? -15.273 0.217 12.208 1.00 94.69 213 LEU A CA 1
ATOM 1663 C C . LEU A 1 213 ? -15.397 -1.090 12.999 1.00 94.69 213 LEU A C 1
ATOM 1665 O O . LEU A 1 213 ? -15.405 -2.166 12.401 1.00 94.69 213 LEU A O 1
ATOM 1669 N N . ILE A 1 214 ? -15.542 -1.001 14.326 1.00 92.81 214 ILE A N 1
ATOM 1670 C CA . ILE A 1 214 ? -15.668 -2.175 15.203 1.00 92.81 214 ILE A CA 1
ATOM 1671 C C . ILE A 1 214 ? -16.879 -3.017 14.806 1.00 92.81 214 ILE A C 1
ATOM 1673 O O . ILE A 1 214 ? -16.744 -4.219 14.592 1.00 92.81 214 ILE A O 1
ATOM 1677 N N . SER A 1 215 ? -18.046 -2.387 14.657 1.00 92.19 215 SER A N 1
ATOM 1678 C CA . SER A 1 215 ? -19.278 -3.088 14.280 1.00 92.19 215 SER A CA 1
ATOM 1679 C C . SER A 1 215 ? -19.185 -3.727 12.892 1.00 92.19 215 SER A C 1
ATOM 1681 O O . SER A 1 215 ? -19.653 -4.848 12.704 1.00 92.19 215 SER A O 1
ATOM 1683 N N . SER A 1 216 ? -18.538 -3.064 11.929 1.00 92.62 216 SER A N 1
ATOM 1684 C CA . SER A 1 216 ? -18.393 -3.591 10.568 1.00 92.62 216 SER A CA 1
ATOM 1685 C C . SER A 1 216 ? -17.424 -4.766 10.488 1.00 92.62 216 SER A C 1
ATOM 1687 O O . SER A 1 216 ? -17.717 -5.734 9.791 1.00 92.62 216 SER A O 1
ATOM 1689 N N . VAL A 1 217 ? -16.311 -4.724 11.227 1.00 92.62 217 VAL A N 1
ATOM 1690 C CA . VAL A 1 217 ? -15.399 -5.872 11.324 1.00 92.62 217 VAL A CA 1
ATOM 1691 C C . VAL A 1 217 ? -16.061 -7.014 12.089 1.00 92.62 217 VAL A C 1
ATOM 1693 O O . VAL A 1 217 ? -16.038 -8.145 11.614 1.00 92.62 217 VAL A O 1
ATOM 1696 N N . GLN A 1 218 ? -16.712 -6.731 13.220 1.00 92.50 218 GLN A N 1
ATOM 1697 C CA . GLN A 1 218 ? -17.424 -7.736 14.010 1.00 92.50 218 GLN A CA 1
ATOM 1698 C C . GLN A 1 218 ? -18.501 -8.456 13.192 1.00 92.50 218 GLN A C 1
ATOM 1700 O O . GLN A 1 218 ? -18.623 -9.674 13.288 1.00 92.50 218 GLN A O 1
ATOM 1705 N N . ALA A 1 219 ? -19.258 -7.728 12.367 1.00 90.12 219 ALA A N 1
ATOM 1706 C CA . ALA A 1 219 ? -20.262 -8.317 11.483 1.00 90.12 219 ALA A CA 1
ATOM 1707 C C . ALA A 1 219 ? -19.662 -9.315 10.480 1.00 90.12 219 ALA A C 1
ATOM 1709 O O . ALA A 1 219 ? -20.358 -10.222 10.035 1.00 90.12 219 ALA A O 1
ATOM 1710 N N . LYS A 1 220 ? -18.380 -9.157 10.138 1.00 88.62 220 LYS A N 1
ATOM 1711 C CA . LYS A 1 220 ? -17.675 -10.017 9.192 1.00 88.62 220 LYS A CA 1
ATOM 1712 C C . LYS A 1 220 ? -16.999 -11.218 9.844 1.00 88.62 220 LYS A C 1
ATOM 1714 O O . LYS A 1 220 ? -17.120 -12.325 9.338 1.00 88.62 220 LYS A O 1
ATOM 1719 N N . ILE A 1 221 ? -16.264 -11.007 10.934 1.00 89.00 221 ILE A N 1
ATOM 1720 C CA . ILE A 1 221 ? -15.459 -12.072 11.560 1.00 89.00 221 ILE A CA 1
ATOM 1721 C C . ILE A 1 221 ? -16.172 -12.762 12.729 1.00 89.00 221 ILE A C 1
ATOM 1723 O O . ILE A 1 221 ? -15.700 -13.784 13.216 1.00 89.00 221 ILE A O 1
ATOM 1727 N N . GLY A 1 222 ? -17.300 -12.214 13.188 1.00 88.44 222 GLY A N 1
ATOM 1728 C CA . GLY A 1 222 ? -18.034 -12.679 14.361 1.00 88.44 222 GLY A CA 1
ATOM 1729 C C . GLY A 1 222 ? -17.599 -12.002 15.667 1.00 88.44 222 GLY A C 1
ATOM 1730 O O . GLY A 1 222 ? -16.499 -11.464 15.797 1.00 88.44 222 GLY A O 1
ATOM 1731 N N . ALA A 1 223 ? -18.491 -12.029 16.661 1.00 87.38 223 ALA A N 1
ATOM 1732 C CA . ALA A 1 223 ? -18.275 -11.397 17.967 1.00 87.38 223 ALA A CA 1
ATOM 1733 C C . ALA A 1 223 ? -17.114 -12.021 18.758 1.00 87.38 223 ALA A C 1
ATOM 1735 O O . ALA A 1 223 ? -16.332 -11.297 19.371 1.00 87.38 223 ALA A O 1
ATOM 1736 N N . GLU A 1 224 ? -16.983 -13.347 18.711 1.00 86.69 224 GLU A N 1
ATOM 1737 C CA . GLU A 1 224 ? -15.949 -14.092 19.437 1.00 86.69 224 GLU A CA 1
ATOM 1738 C C . GLU A 1 224 ? -14.545 -13.770 18.906 1.00 86.69 224 GLU A C 1
ATOM 1740 O O . GLU A 1 224 ? -13.702 -13.275 19.655 1.00 86.69 224 GLU A O 1
ATOM 1745 N N . ALA A 1 225 ? -14.333 -13.910 17.592 1.00 87.38 225 ALA A N 1
ATOM 1746 C CA . ALA A 1 225 ? -13.063 -13.576 16.946 1.00 87.38 225 ALA A CA 1
ATOM 1747 C C . ALA A 1 225 ? -12.694 -12.093 17.119 1.00 87.38 225 ALA A C 1
ATOM 1749 O O . ALA A 1 225 ? -11.528 -11.754 17.329 1.00 87.38 225 ALA A O 1
ATOM 1750 N N . MET A 1 226 ? -13.681 -11.190 17.080 1.00 89.56 226 MET A N 1
ATOM 1751 C CA . MET A 1 226 ? -13.443 -9.772 17.354 1.00 89.56 226 MET A CA 1
ATOM 1752 C C . MET A 1 226 ? -12.987 -9.531 18.798 1.00 89.56 226 MET A C 1
ATOM 1754 O O . MET A 1 226 ? -12.091 -8.718 19.030 1.00 89.56 226 MET A O 1
ATOM 1758 N N . GLY A 1 227 ? -13.560 -10.250 19.768 1.00 84.31 227 GLY A N 1
ATOM 1759 C CA . GLY A 1 227 ? -13.140 -10.203 21.167 1.00 84.31 227 GLY A CA 1
ATOM 1760 C C . GLY A 1 227 ? -11.671 -10.592 21.352 1.00 84.31 227 GLY A C 1
ATOM 1761 O O . GLY A 1 227 ? -10.926 -9.867 22.014 1.00 84.31 227 GLY A O 1
ATOM 1762 N N . GLU A 1 228 ? -11.231 -11.678 20.713 1.00 85.81 228 GLU A N 1
ATOM 1763 C CA . GLU A 1 228 ? -9.832 -12.134 20.738 1.00 85.81 228 GLU A CA 1
ATOM 1764 C C . GLU A 1 228 ? -8.874 -11.142 20.059 1.00 85.81 228 GLU A C 1
ATOM 1766 O O . GLU A 1 228 ? -7.793 -10.831 20.582 1.00 85.81 228 GLU A O 1
ATOM 1771 N N . LEU A 1 229 ? -9.280 -10.591 18.908 1.00 86.31 229 LEU A N 1
ATOM 1772 C CA . LEU A 1 229 ? -8.504 -9.569 18.209 1.00 86.31 229 LEU A CA 1
ATOM 1773 C C . LEU A 1 229 ? -8.316 -8.327 19.079 1.00 86.31 229 LEU A C 1
ATOM 1775 O O . LEU A 1 229 ? -7.184 -7.875 19.261 1.00 86.31 229 LEU A O 1
ATOM 1779 N N . LEU A 1 230 ? -9.400 -7.801 19.655 1.00 85.19 230 LEU A N 1
ATOM 1780 C CA . LEU A 1 230 ? -9.344 -6.629 20.525 1.00 85.19 230 LEU A CA 1
ATOM 1781 C C . LEU A 1 230 ? -8.512 -6.887 21.779 1.00 85.19 230 LEU A C 1
ATOM 1783 O O . LEU A 1 230 ? -7.709 -6.028 22.144 1.00 85.19 230 LEU A O 1
ATOM 1787 N N . ALA A 1 231 ? -8.634 -8.065 22.397 1.00 84.12 231 ALA A N 1
ATOM 1788 C CA . ALA A 1 231 ? -7.799 -8.447 23.533 1.00 84.12 231 ALA A CA 1
ATOM 1789 C C . ALA A 1 231 ? -6.307 -8.364 23.175 1.00 84.12 231 ALA A C 1
ATOM 1791 O O . ALA A 1 231 ? -5.516 -7.818 23.941 1.00 84.12 231 ALA A O 1
ATOM 1792 N N . THR A 1 232 ? -5.936 -8.792 21.968 1.00 82.94 232 THR A N 1
ATOM 1793 C CA . THR A 1 232 ? -4.540 -8.756 21.520 1.00 82.94 232 THR A CA 1
ATOM 1794 C C . THR A 1 232 ? -4.042 -7.348 21.163 1.00 82.94 232 THR A C 1
ATOM 1796 O O . THR A 1 232 ? -2.851 -7.069 21.285 1.00 82.94 232 THR A O 1
ATOM 1799 N N . ILE A 1 233 ? -4.923 -6.446 20.716 1.00 79.00 233 ILE A N 1
ATOM 1800 C CA . ILE A 1 233 ? -4.566 -5.050 20.390 1.00 79.00 233 ILE A CA 1
ATOM 1801 C C . ILE A 1 233 ? -4.527 -4.178 21.666 1.00 79.00 233 ILE A C 1
ATOM 1803 O O . ILE A 1 233 ? -3.765 -3.212 21.744 1.00 79.00 233 ILE A O 1
ATOM 1807 N N . SER A 1 234 ? -5.286 -4.552 22.704 1.00 62.12 234 SER A N 1
ATOM 1808 C CA . SER A 1 234 ? -5.512 -3.783 23.943 1.00 62.12 234 SER A CA 1
ATOM 1809 C C . SER A 1 234 ? -4.306 -3.574 24.873 1.00 62.12 234 SER A C 1
ATOM 1811 O O . SER A 1 234 ? -4.442 -2.946 25.921 1.00 62.12 234 SER A O 1
ATOM 1813 N N . HIS A 1 235 ? -3.102 -3.996 24.476 1.00 55.06 235 HIS A N 1
ATOM 1814 C CA . HIS A 1 235 ? -1.857 -3.549 25.113 1.00 55.06 235 HIS A CA 1
ATOM 1815 C C . HIS A 1 235 ? -1.560 -2.051 24.882 1.00 55.06 235 HIS A C 1
ATOM 1817 O O . HIS A 1 235 ? -0.610 -1.517 25.450 1.00 55.06 235 HIS A O 1
ATOM 1823 N N . THR A 1 236 ? -2.384 -1.353 24.093 1.00 52.41 236 THR A N 1
ATOM 1824 C CA . THR A 1 236 ? -2.425 0.113 24.022 1.00 52.41 236 THR A CA 1
ATOM 1825 C C . THR A 1 236 ? -3.356 0.682 25.114 1.00 52.41 236 THR A C 1
ATOM 1827 O O . THR A 1 236 ? -4.519 0.281 25.210 1.00 52.41 236 THR A O 1
ATOM 1830 N N . PRO A 1 237 ? -2.890 1.634 25.949 1.00 50.06 237 PRO A N 1
ATOM 1831 C CA . PRO A 1 237 ? -3.548 2.036 27.203 1.00 50.06 237 PRO A CA 1
ATOM 1832 C C . PRO A 1 237 ? -4.982 2.571 27.046 1.00 50.06 237 PRO A C 1
ATOM 1834 O O . PRO A 1 237 ? -5.781 2.490 27.979 1.00 50.06 237 PRO A O 1
ATOM 1837 N N . ARG A 1 238 ? -5.345 3.078 25.864 1.00 51.19 238 ARG A N 1
ATOM 1838 C CA . ARG A 1 238 ? -6.673 3.634 25.584 1.00 51.19 238 ARG A CA 1
ATOM 1839 C C . ARG A 1 238 ? -7.752 2.578 25.330 1.00 51.19 238 ARG A C 1
ATOM 1841 O O . ARG A 1 238 ? -8.889 2.748 25.773 1.00 51.19 238 ARG A O 1
ATOM 1848 N N . LEU A 1 239 ? -7.408 1.469 24.674 1.00 52.41 239 LEU A N 1
ATOM 1849 C CA . LEU A 1 239 ? -8.361 0.391 24.394 1.00 52.41 239 LEU A CA 1
ATOM 1850 C C . LEU A 1 239 ? -8.825 -0.293 25.685 1.00 52.41 239 LEU A C 1
ATOM 1852 O O . LEU A 1 239 ? -10.006 -0.589 25.829 1.00 52.41 239 LEU A O 1
ATOM 1856 N N . ALA A 1 240 ? -7.945 -0.422 26.681 1.00 49.47 240 ALA A N 1
ATOM 1857 C CA . ALA A 1 240 ? -8.291 -0.992 27.984 1.00 49.47 240 ALA A CA 1
ATOM 1858 C C . ALA A 1 240 ? -9.441 -0.248 28.706 1.00 49.47 240 ALA A C 1
ATOM 1860 O O . ALA A 1 240 ? -10.222 -0.875 29.428 1.00 49.47 240 ALA A O 1
ATOM 1861 N N . LEU A 1 241 ? -9.577 1.070 28.499 1.00 48.81 241 LEU A N 1
ATOM 1862 C CA . LEU A 1 241 ? -10.633 1.894 29.107 1.00 48.81 241 LEU A CA 1
ATOM 1863 C C . LEU A 1 241 ? -11.975 1.773 28.368 1.00 48.81 241 LEU A C 1
ATOM 1865 O O . LEU A 1 241 ? -13.037 1.712 28.997 1.00 48.81 241 LEU A O 1
ATOM 1869 N N . ILE A 1 242 ? -11.933 1.698 27.036 1.00 52.78 242 ILE A N 1
ATOM 1870 C CA . ILE A 1 242 ? -13.132 1.619 26.192 1.00 52.78 242 ILE A CA 1
ATOM 1871 C C . ILE A 1 242 ? -13.718 0.201 26.227 1.00 52.78 242 ILE A C 1
ATOM 1873 O O . ILE A 1 242 ? -14.919 0.036 26.449 1.00 52.78 242 ILE A O 1
ATOM 1877 N N . THR A 1 243 ? -12.881 -0.835 26.111 1.00 50.88 243 THR A N 1
ATOM 1878 C CA . THR A 1 243 ? -13.323 -2.237 26.093 1.00 50.88 243 THR A CA 1
ATOM 1879 C C . THR A 1 243 ? -13.976 -2.657 27.416 1.00 50.88 243 THR A C 1
ATOM 1881 O O . THR A 1 243 ? -15.004 -3.336 27.397 1.00 50.88 243 THR A O 1
ATOM 1884 N N . ARG A 1 244 ? -13.469 -2.191 28.572 1.00 44.47 244 ARG A N 1
ATOM 1885 C CA . ARG A 1 244 ? -14.098 -2.450 29.886 1.00 44.47 244 ARG A CA 1
ATOM 1886 C C . ARG A 1 244 ? -15.479 -1.813 30.029 1.00 44.47 244 ARG A C 1
ATOM 1888 O O . ARG A 1 244 ? -16.350 -2.398 30.664 1.00 44.47 244 ARG A O 1
ATOM 1895 N N . SER A 1 245 ? -15.685 -0.643 29.433 1.00 42.53 245 SER A N 1
ATOM 1896 C CA . SER A 1 245 ? -16.966 0.063 29.505 1.00 42.53 245 SER A CA 1
ATOM 1897 C C . SER A 1 245 ? -17.999 -0.523 28.534 1.00 42.53 245 SER A C 1
ATOM 1899 O O . SER A 1 245 ? -19.184 -0.565 28.849 1.00 42.53 245 SER A O 1
ATOM 1901 N N . GLN A 1 246 ? -17.562 -1.024 27.372 1.00 46.59 246 GLN A N 1
ATOM 1902 C CA . GLN A 1 246 ? -18.456 -1.464 26.294 1.00 46.59 246 GLN A CA 1
ATOM 1903 C C . GLN A 1 246 ? -18.814 -2.956 26.323 1.00 46.59 246 GLN A C 1
ATOM 1905 O O . GLN A 1 246 ? -19.946 -3.277 25.967 1.00 46.59 246 GLN A O 1
ATOM 1910 N N . MET A 1 247 ? -17.962 -3.857 26.841 1.00 42.22 247 MET A N 1
ATOM 1911 C CA . MET A 1 247 ? -18.372 -5.259 27.084 1.00 42.22 247 MET A CA 1
ATOM 1912 C C . MET A 1 247 ? -19.531 -5.369 28.096 1.00 42.22 247 MET A C 1
ATOM 1914 O O . MET A 1 247 ? -20.311 -6.321 28.079 1.00 42.22 247 MET A O 1
ATOM 1918 N N . VAL A 1 248 ? -19.684 -4.370 28.972 1.00 41.31 248 VAL A N 1
ATOM 1919 C CA . VAL A 1 248 ? -20.815 -4.275 29.910 1.00 41.31 248 VAL A CA 1
ATOM 1920 C C . VAL A 1 248 ? -22.093 -3.791 29.212 1.00 41.31 248 VAL A C 1
ATOM 1922 O O . VAL A 1 248 ? -23.194 -4.098 29.668 1.00 41.31 248 VAL A O 1
ATOM 1925 N N . VAL A 1 249 ? -21.974 -3.055 28.103 1.00 41.25 249 VAL A N 1
ATOM 1926 C CA . VAL A 1 249 ? -23.121 -2.517 27.356 1.00 41.25 249 VAL A CA 1
ATOM 1927 C C . VAL A 1 249 ? -23.606 -3.509 26.307 1.00 41.25 249 VAL A C 1
ATOM 1929 O O . VAL A 1 249 ? -24.815 -3.683 26.198 1.00 41.25 249 VAL A O 1
ATOM 1932 N N . THR A 1 250 ? -22.713 -4.222 25.611 1.00 37.38 250 THR A N 1
ATOM 1933 C CA . THR A 1 250 ? -23.121 -5.230 24.619 1.00 37.38 250 THR A CA 1
ATOM 1934 C C . THR A 1 250 ? -23.822 -6.428 25.261 1.00 37.38 250 THR A C 1
ATOM 1936 O O . THR A 1 250 ? -24.851 -6.860 24.747 1.00 37.38 250 THR A O 1
ATOM 1939 N N . SER A 1 251 ? -23.387 -6.880 26.447 1.00 36.66 251 SER A N 1
ATOM 1940 C CA . SER A 1 251 ? -24.118 -7.927 27.185 1.00 36.66 251 SER A CA 1
ATOM 1941 C C . SER A 1 251 ? -25.488 -7.453 27.692 1.00 36.66 251 SER A C 1
ATOM 1943 O O . SER A 1 251 ? -26.447 -8.223 27.703 1.00 36.66 251 SER A O 1
ATOM 1945 N N . LYS A 1 252 ? -25.633 -6.164 28.040 1.00 35.84 252 LYS A N 1
ATOM 1946 C CA . LYS A 1 252 ? -26.930 -5.566 28.407 1.00 35.84 252 LYS A CA 1
ATOM 1947 C C . LYS A 1 252 ? -27.845 -5.342 27.202 1.00 35.84 252 LYS A C 1
ATOM 1949 O O . LYS A 1 252 ? -29.056 -5.482 27.337 1.00 35.84 252 LYS A O 1
ATOM 1954 N N . SER A 1 253 ? -27.300 -5.008 26.035 1.00 33.94 253 SER A N 1
ATOM 1955 C CA . SER A 1 253 ? -28.089 -4.830 24.813 1.00 33.94 253 SER A CA 1
ATOM 1956 C C . SER A 1 253 ? -28.507 -6.159 24.189 1.00 33.94 253 SER A C 1
ATOM 1958 O O . SER A 1 253 ? -29.611 -6.232 23.664 1.00 33.94 253 SER A O 1
ATOM 1960 N N . GLU A 1 254 ? -27.710 -7.226 24.310 1.00 34.78 254 GLU A N 1
ATOM 1961 C CA . GLU A 1 254 ? -28.136 -8.580 23.922 1.00 34.78 254 GLU A CA 1
ATOM 1962 C C . GLU A 1 254 ? -29.222 -9.124 24.865 1.00 34.78 254 GLU A C 1
ATOM 1964 O O . GLU A 1 254 ? -30.171 -9.759 24.408 1.00 34.78 254 GLU A O 1
ATOM 1969 N N . LEU A 1 255 ? -29.180 -8.769 26.157 1.00 37.94 255 LEU A N 1
ATOM 1970 C CA . LEU A 1 255 ? -30.281 -9.030 27.095 1.00 37.94 255 LEU A CA 1
ATOM 1971 C C . LEU A 1 255 ? -31.564 -8.241 26.766 1.00 37.94 255 LEU A C 1
ATOM 1973 O O . LEU A 1 255 ? -32.656 -8.722 27.058 1.00 37.94 255 LEU A O 1
ATOM 1977 N N . ASN A 1 256 ? -31.457 -7.072 26.126 1.00 31.94 256 ASN A N 1
ATOM 1978 C CA . ASN A 1 256 ? -32.616 -6.272 25.710 1.00 31.94 256 ASN A CA 1
ATOM 1979 C C . ASN A 1 256 ? -33.137 -6.632 24.307 1.00 31.94 256 ASN A C 1
ATOM 1981 O O . ASN A 1 256 ? -34.329 -6.470 24.049 1.00 31.94 256 ASN A O 1
ATOM 1985 N N . LEU A 1 257 ? -32.296 -7.168 23.415 1.00 32.50 257 LEU A N 1
ATOM 1986 C CA . LEU A 1 257 ? -32.714 -7.608 22.078 1.00 32.50 257 LEU A CA 1
ATOM 1987 C C . LEU A 1 257 ? -33.409 -8.982 22.103 1.00 32.50 257 LEU A C 1
ATOM 1989 O O . LEU A 1 257 ? -34.273 -9.244 21.270 1.00 32.50 257 LEU A O 1
ATOM 1993 N N . PHE A 1 258 ? -33.135 -9.815 23.114 1.00 33.78 258 PHE A N 1
ATOM 1994 C CA . PHE A 1 258 ? -33.936 -11.012 23.415 1.00 33.78 258 PHE A CA 1
ATOM 1995 C C . PHE A 1 258 ? -35.278 -10.706 24.111 1.00 33.78 258 PHE A C 1
ATOM 1997 O O . PHE A 1 258 ? -36.079 -11.614 24.319 1.00 33.78 258 PHE A O 1
ATOM 2004 N N . GLY A 1 259 ? -35.552 -9.440 24.453 1.00 30.88 259 GLY A N 1
ATOM 2005 C CA . GLY A 1 259 ? -36.790 -9.009 25.111 1.00 30.88 259 GLY A CA 1
ATOM 2006 C C . GLY A 1 259 ? -37.951 -8.658 24.172 1.00 30.88 259 GLY A C 1
ATOM 2007 O O . GLY A 1 259 ? -39.048 -8.397 24.660 1.00 30.88 259 GLY A O 1
ATOM 2008 N N . LEU A 1 260 ? -37.742 -8.635 22.849 1.00 33.19 260 LEU A N 1
ATOM 2009 C CA . LEU A 1 260 ? -38.761 -8.195 21.877 1.00 33.19 260 LEU A CA 1
ATOM 2010 C C . LEU A 1 260 ? -39.061 -9.195 20.750 1.00 33.19 260 LEU A C 1
ATOM 2012 O O . LEU A 1 260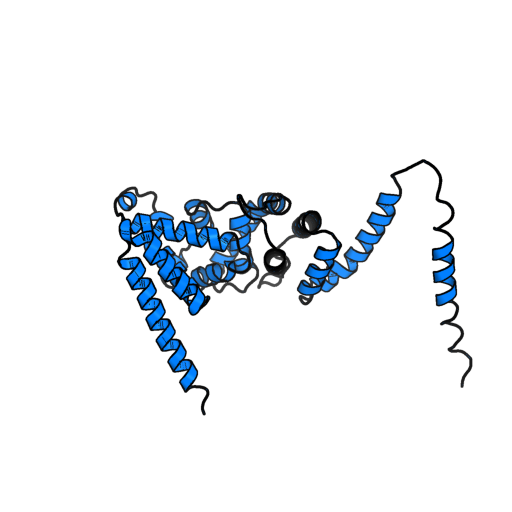 ? -39.859 -8.891 19.866 1.00 33.19 260 LEU A O 1
ATOM 2016 N N . ALA A 1 261 ? -38.502 -10.405 20.799 1.00 32.16 261 ALA A N 1
ATOM 2017 C CA . ALA A 1 261 ? -38.849 -11.474 19.868 1.00 32.16 261 ALA A CA 1
ATOM 2018 C C . ALA A 1 261 ? -39.413 -12.690 20.617 1.00 32.16 261 ALA A C 1
ATOM 2020 O O . ALA A 1 261 ? -38.742 -13.290 21.449 1.00 32.16 261 ALA A O 1
ATOM 2021 N N . SER A 1 262 ? -40.630 -13.079 20.234 1.00 31.44 262 SER A N 1
ATOM 2022 C CA . SER A 1 262 ? -41.338 -14.313 20.602 1.00 31.44 262 SER A CA 1
ATOM 2023 C C . SER A 1 262 ? -42.236 -14.261 21.842 1.00 31.44 262 SER A C 1
ATOM 2025 O O . SER A 1 262 ? -41.952 -14.775 22.923 1.00 31.44 262 SER A O 1
ATOM 2027 N N . HIS A 1 263 ? -43.432 -13.729 21.602 1.00 34.88 263 HIS A N 1
ATOM 2028 C CA . HIS A 1 263 ? -44.652 -14.222 22.219 1.00 34.88 263 HIS A CA 1
ATOM 2029 C C . HIS A 1 263 ? -44.993 -15.575 21.563 1.00 34.88 263 HIS A C 1
ATOM 2031 O O . HIS A 1 263 ? -45.637 -15.596 20.523 1.00 34.88 263 HIS A O 1
ATOM 2037 N N . GLN A 1 264 ? -44.546 -16.699 22.127 1.00 33.91 264 GLN A N 1
ATOM 2038 C CA . GLN A 1 264 ? -45.274 -17.977 22.126 1.00 33.91 264 GLN A CA 1
ATOM 2039 C C . GLN A 1 264 ? -44.547 -18.981 23.026 1.00 33.91 264 GLN A C 1
ATOM 2041 O O . GLN A 1 264 ? -43.323 -19.014 23.102 1.00 33.91 264 GLN A O 1
ATOM 2046 N N . GLY A 1 265 ? -45.345 -19.699 23.813 1.00 40.91 265 GLY A N 1
ATOM 2047 C CA . GLY A 1 265 ? -44.922 -20.373 25.029 1.00 40.91 265 GLY A CA 1
ATOM 2048 C C . GLY A 1 265 ? -43.974 -21.555 24.850 1.00 40.91 265 GLY A C 1
ATOM 2049 O O . GLY A 1 265 ? -43.680 -22.008 23.752 1.00 40.91 265 GLY A O 1
ATOM 2050 N N . ILE A 1 266 ? -43.608 -22.095 26.017 1.00 39.25 266 ILE A N 1
ATOM 2051 C CA . ILE A 1 266 ? -42.715 -23.236 26.259 1.00 39.25 266 ILE A CA 1
ATOM 2052 C C . ILE A 1 266 ? -41.242 -22.820 26.345 1.00 39.25 266 ILE A C 1
ATOM 2054 O O . ILE A 1 266 ? -40.480 -22.981 25.406 1.00 39.25 266 ILE A O 1
ATOM 2058 N N . LEU A 1 267 ? -40.841 -22.313 27.521 1.00 33.25 267 LEU A N 1
ATOM 2059 C CA . LEU A 1 267 ? -39.576 -22.656 28.211 1.00 33.25 267 LEU A CA 1
ATOM 2060 C C . LEU A 1 267 ? -39.456 -21.952 29.581 1.00 33.25 267 LEU A C 1
ATOM 2062 O O . LEU A 1 267 ? -38.379 -21.555 30.027 1.00 33.25 267 LEU A O 1
ATOM 2066 N N . ILE A 1 268 ? -40.560 -21.871 30.334 1.00 37.41 268 ILE A N 1
ATOM 2067 C CA . ILE A 1 268 ? -40.522 -21.551 31.771 1.00 37.41 268 ILE A CA 1
ATOM 2068 C C . ILE A 1 268 ? -40.111 -22.825 32.516 1.00 37.41 268 ILE A C 1
ATOM 2070 O O . ILE A 1 268 ? -40.933 -23.490 33.132 1.00 37.41 268 ILE A O 1
ATOM 2074 N N . SER A 1 269 ? -38.845 -23.229 32.406 1.00 37.84 269 SER A N 1
ATOM 2075 C CA . SER A 1 269 ? -38.276 -24.281 33.269 1.00 37.84 269 SER A CA 1
ATOM 2076 C C . SER A 1 269 ? -36.754 -24.220 33.425 1.00 37.84 269 SER A C 1
ATOM 2078 O O . SER A 1 269 ? -36.252 -24.678 34.445 1.00 37.84 269 SER A O 1
ATOM 2080 N N . ARG A 1 270 ? -35.993 -23.594 32.510 1.00 38.06 270 ARG A N 1
ATOM 2081 C CA . ARG A 1 270 ? -34.515 -23.529 32.638 1.00 38.06 270 ARG A CA 1
ATOM 2082 C C . ARG A 1 270 ? -33.968 -22.215 33.209 1.00 38.06 270 ARG A C 1
ATOM 2084 O O . ARG A 1 270 ? -32.901 -22.227 33.814 1.00 38.06 270 ARG A O 1
ATOM 2091 N N . ALA A 1 271 ? -34.723 -21.115 33.153 1.00 36.66 271 ALA A N 1
ATOM 2092 C CA . ALA A 1 271 ? -34.271 -19.814 33.671 1.00 36.66 271 ALA A CA 1
ATOM 2093 C C . ALA A 1 271 ? -34.316 -19.684 35.212 1.00 36.66 271 ALA A C 1
ATOM 2095 O O . ALA A 1 271 ? -33.599 -18.868 35.784 1.00 36.66 271 ALA A O 1
ATOM 2096 N N . ARG A 1 272 ? -35.095 -20.518 35.922 1.00 37.50 272 ARG A N 1
ATOM 2097 C CA . ARG A 1 272 ? -35.122 -20.511 37.403 1.00 37.50 272 ARG A CA 1
ATOM 2098 C C . ARG A 1 272 ? -34.015 -21.350 38.053 1.00 37.50 272 ARG A C 1
ATOM 2100 O O . ARG A 1 272 ? -33.778 -21.196 39.248 1.00 37.50 272 ARG A O 1
ATOM 2107 N N . PHE A 1 273 ? -33.318 -22.198 37.292 1.00 40.81 273 PHE A N 1
ATOM 2108 C CA . PHE A 1 273 ? -32.264 -23.060 37.842 1.00 40.81 273 PHE A CA 1
ATOM 2109 C C . PHE A 1 273 ? -30.906 -22.342 37.939 1.00 40.81 273 PHE A C 1
ATOM 2111 O O . PHE A 1 273 ? -30.179 -22.524 38.912 1.00 40.81 273 PHE A O 1
ATOM 2118 N N . LEU A 1 274 ? -30.594 -21.443 36.999 1.00 39.09 274 LEU A N 1
ATOM 2119 C CA . LEU A 1 274 ? -29.317 -20.713 36.986 1.00 39.09 274 LEU A CA 1
ATOM 2120 C C . LEU A 1 274 ? -29.273 -19.517 37.953 1.00 39.09 274 LEU A C 1
ATOM 2122 O O . LEU A 1 274 ? -28.216 -19.224 38.508 1.00 39.09 274 LEU A O 1
ATOM 2126 N N . VAL A 1 275 ? -30.414 -18.890 38.263 1.00 40.69 275 VAL A N 1
ATOM 2127 C CA . VAL A 1 275 ? -30.463 -17.777 39.234 1.00 40.69 275 VAL A CA 1
ATOM 2128 C C . VAL A 1 275 ? -30.311 -18.273 40.684 1.00 40.69 275 VAL A C 1
ATOM 2130 O O . VAL A 1 275 ? -29.646 -17.625 41.491 1.00 40.69 275 VAL A O 1
ATOM 2133 N N . ARG A 1 276 ? -30.807 -19.477 41.017 1.00 38.56 276 ARG A N 1
ATOM 2134 C CA . ARG A 1 276 ? -30.613 -20.075 42.357 1.00 38.56 276 ARG A CA 1
ATOM 2135 C C . ARG A 1 276 ? -29.203 -20.633 42.597 1.00 38.56 276 ARG A C 1
ATOM 2137 O O . ARG A 1 276 ? -28.762 -20.664 43.748 1.00 38.56 276 ARG A O 1
ATOM 2144 N N . ALA A 1 277 ? -28.476 -21.019 41.547 1.00 41.41 277 ALA A N 1
ATOM 2145 C CA . ALA A 1 277 ? -27.098 -21.507 41.666 1.00 41.41 277 ALA A CA 1
ATOM 2146 C C . ALA A 1 277 ? -26.080 -20.377 41.925 1.00 41.41 277 ALA A C 1
ATOM 2148 O O . ALA A 1 277 ? -25.065 -20.598 42.585 1.00 41.41 277 ALA A O 1
ATOM 2149 N N . CYS A 1 278 ? -26.363 -19.151 41.469 1.00 38.81 278 CYS A N 1
ATOM 2150 C CA . CYS A 1 278 ? -25.454 -18.018 41.662 1.00 38.81 278 CYS A CA 1
ATOM 2151 C C . CYS A 1 278 ? -25.625 -17.336 43.036 1.00 38.81 278 CYS A C 1
ATOM 2153 O O . CYS A 1 278 ? -24.639 -16.918 43.640 1.00 38.81 278 CYS A O 1
ATOM 2155 N N . GLN A 1 279 ? -26.840 -17.307 43.601 1.00 39.91 279 GLN A N 1
ATOM 2156 C CA . GLN A 1 279 ? -27.081 -16.730 44.936 1.00 39.91 279 GLN A CA 1
ATOM 2157 C C . GLN A 1 279 ? -26.597 -17.614 46.100 1.00 39.91 279 GLN A C 1
ATOM 2159 O O . GLN A 1 279 ? -26.226 -17.096 47.152 1.00 39.91 279 GLN A O 1
ATOM 2164 N N . THR A 1 280 ? -26.504 -18.934 45.920 1.00 42.28 280 THR A N 1
ATOM 2165 C CA . THR A 1 280 ? -25.996 -19.844 46.966 1.00 42.28 280 THR A CA 1
ATOM 2166 C C . THR A 1 280 ? -24.467 -19.877 47.063 1.00 42.28 280 THR A C 1
ATOM 2168 O O . THR A 1 280 ? -23.933 -20.235 48.114 1.00 42.28 280 THR A O 1
ATOM 2171 N N . LYS A 1 281 ? -23.742 -19.437 46.022 1.00 41.56 281 LYS A N 1
ATOM 2172 C CA . LYS A 1 281 ? -22.269 -19.380 46.027 1.00 41.56 281 LYS A CA 1
ATOM 2173 C C . LYS A 1 281 ? -21.707 -18.075 46.610 1.00 41.56 281 LYS A C 1
ATOM 2175 O O . LYS A 1 281 ? -20.618 -18.100 47.172 1.00 41.56 281 LYS A O 1
ATOM 2180 N N . MET A 1 282 ? -22.464 -16.971 46.577 1.00 39.25 282 MET A N 1
ATOM 2181 C CA . MET A 1 282 ? -22.065 -15.702 47.216 1.00 39.25 282 MET A CA 1
ATOM 2182 C C . MET A 1 282 ? -22.401 -15.629 48.714 1.00 39.25 282 MET A C 1
ATOM 2184 O O . MET A 1 282 ? -21.706 -14.935 49.448 1.00 39.25 282 MET A O 1
ATOM 2188 N N . SER A 1 283 ? -23.381 -16.395 49.210 1.00 41.28 283 SER A N 1
ATOM 2189 C CA . SER A 1 283 ? -23.705 -16.405 50.649 1.00 41.28 283 SER A CA 1
ATOM 2190 C C . SER A 1 283 ? -22.773 -17.284 51.499 1.00 41.28 283 SER A C 1
ATOM 2192 O O . SER A 1 283 ? -22.755 -17.125 52.714 1.00 41.28 283 SER A O 1
ATOM 2194 N N . ARG A 1 284 ? -21.991 -18.199 50.902 1.00 43.28 284 ARG A N 1
ATOM 2195 C CA . ARG A 1 284 ? -21.051 -19.068 51.643 1.00 43.28 284 ARG A CA 1
ATOM 2196 C C . ARG A 1 284 ? -19.644 -18.486 51.804 1.00 43.28 284 ARG A C 1
ATOM 2198 O O . ARG A 1 284 ? -18.902 -18.961 52.653 1.00 43.28 284 ARG A O 1
ATOM 2205 N N . SER A 1 28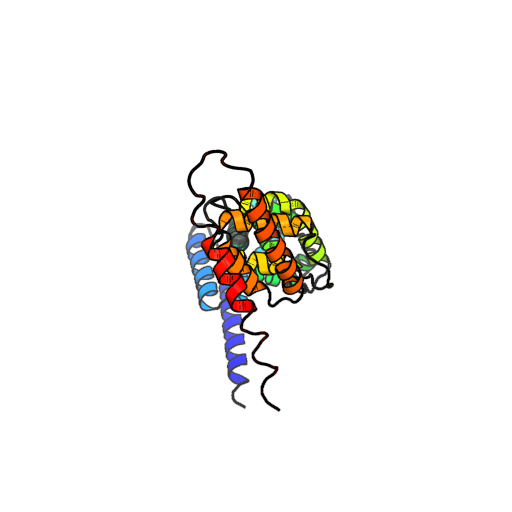5 ? -19.290 -17.444 51.049 1.00 43.22 285 SER A N 1
ATOM 2206 C CA . SER A 1 285 ? -17.972 -16.797 51.160 1.00 43.22 285 SER A CA 1
ATOM 2207 C C . SER A 1 285 ? -17.925 -15.665 52.196 1.00 43.22 285 SER A C 1
ATOM 220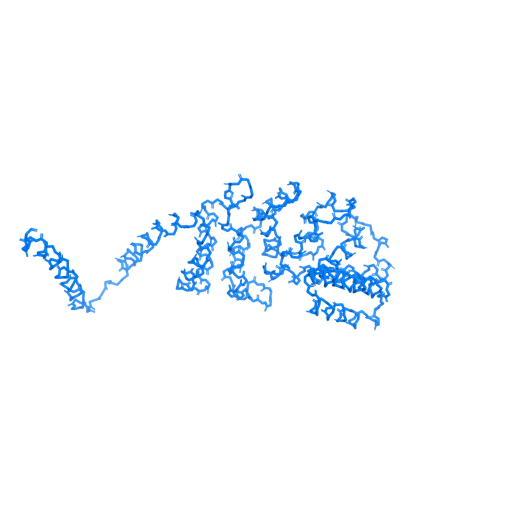9 O O . SER A 1 285 ? -16.837 -15.240 52.568 1.00 43.22 285 SER A O 1
ATOM 2211 N N . ALA A 1 286 ? -19.079 -15.196 52.687 1.00 41.53 286 ALA A N 1
ATOM 2212 C CA . ALA A 1 286 ? -19.170 -14.138 53.700 1.00 41.53 286 ALA A CA 1
ATOM 2213 C C . ALA A 1 286 ? -19.264 -14.669 55.148 1.00 41.53 286 ALA A C 1
ATOM 2215 O O . ALA A 1 286 ? -19.194 -13.887 56.089 1.00 41.53 286 ALA A O 1
ATOM 2216 N N . SER A 1 287 ? -19.384 -15.987 55.350 1.00 45.25 287 SER A N 1
ATOM 2217 C CA . SER A 1 287 ? -19.502 -16.607 56.685 1.00 45.25 287 SER A CA 1
ATOM 2218 C C . SER A 1 287 ? -18.212 -17.279 57.179 1.00 45.25 287 SER A C 1
ATOM 2220 O O . SER A 1 287 ? -18.219 -17.887 58.242 1.00 45.25 287 SER A O 1
ATOM 2222 N N . MET A 1 288 ? -17.106 -17.184 56.430 1.00 42.16 288 MET A N 1
ATOM 2223 C CA . MET A 1 288 ? -15.830 -17.856 56.744 1.00 42.16 288 MET A CA 1
ATOM 2224 C C . MET A 1 288 ? -14.711 -16.878 57.163 1.00 42.16 288 MET A C 1
ATOM 2226 O O . MET A 1 288 ? -13.541 -17.230 57.128 1.00 42.16 288 MET A O 1
ATOM 2230 N N . TRP A 1 289 ? -15.070 -15.654 57.573 1.00 41.97 289 TRP A N 1
ATOM 2231 C CA . TRP A 1 289 ? -14.144 -14.643 58.122 1.00 41.97 289 TRP A CA 1
ATOM 2232 C C . TRP A 1 289 ? -14.550 -14.133 59.521 1.00 41.97 289 TRP A C 1
ATOM 2234 O O . TRP A 1 289 ? -14.071 -13.099 59.966 1.00 41.97 289 TRP A O 1
ATOM 2244 N N . MET A 1 290 ? -15.426 -14.850 60.238 1.00 46.16 290 MET A N 1
ATOM 2245 C CA . MET A 1 290 ? -15.849 -14.491 61.608 1.00 46.16 290 MET A CA 1
ATOM 2246 C C . MET A 1 290 ? -15.722 -15.637 62.626 1.00 46.16 290 MET A C 1
ATOM 2248 O O . MET A 1 290 ? -16.379 -15.622 63.659 1.00 46.16 290 MET A O 1
ATOM 2252 N N . LEU A 1 291 ? -14.875 -16.634 62.357 1.00 44.19 291 LEU A N 1
ATOM 2253 C CA . LEU A 1 291 ? -14.554 -17.710 63.302 1.00 44.19 291 LEU A CA 1
ATOM 2254 C C . LEU A 1 291 ? -13.096 -18.148 63.116 1.00 44.19 291 LEU A C 1
ATOM 2256 O O . LEU A 1 291 ? -12.826 -19.223 62.602 1.00 44.19 291 LEU A O 1
ATOM 2260 N N . HIS A 1 292 ? -12.166 -17.269 63.475 1.00 40.28 292 HIS A N 1
ATOM 2261 C CA . HIS A 1 292 ? -10.848 -17.592 64.029 1.00 40.28 292 HIS A CA 1
ATOM 2262 C C . HIS A 1 292 ? -10.169 -16.264 64.384 1.00 40.28 292 HIS A C 1
ATOM 2264 O O . HIS A 1 292 ? -9.940 -15.467 63.484 1.00 40.28 292 HIS A O 1
ATOM 2270 N N . LEU A 1 293 ? -9.931 -16.079 65.690 1.00 44.78 293 LEU A N 1
ATOM 2271 C CA . LEU A 1 293 ? -8.988 -15.155 66.341 1.00 44.78 293 LEU A CA 1
ATOM 2272 C C . LEU A 1 293 ? -8.701 -13.807 65.658 1.00 44.78 293 LEU A C 1
ATOM 2274 O O . LEU A 1 293 ? -7.893 -13.780 64.705 1.00 44.78 293 LEU A O 1
#

Sequence (293 aa):
MANATIAVGNGSLLNIVKAQVVFLLSTLTEDTYERKKAEIRDLIERHGVEIHVHLLRRLIAASHSRLTLDDPSTLYVPRAVLTFLFLVQEIQRVARSPLAADCFREAVDKGEGQIFLTFDLDRFCERIGLGPLEKLVLASPIISTFASRKSLAIQASELLQNNFDRAVALIRKSPSFDQDDLPPPEVKKLLGCLLSDSPSGHPILDVQQYHSLISSVQAKIGAEAMGELLATISHTPRLALITRSQMVVTSKSELNLFGLASHQGILISRARFLVRACQTKMSRSASMWMLHL

pLDDT: mean 80.18, std 22.24, range [30.88, 98.31]

Radius of gyration: 26.22 Å; chains: 1; bounding box: 80×42×92 Å

Secondary structure (DSSP, 8-state):
--SHHHHHHHHHHHHHHHHHHHHHHHT--GGGHHHHHHHHHHHHHHH-HHHHHHHHHHHHHHTHHHHH---GGGGG-HHHHHHHHHHHHHHHHHHT-TTTHHHHHHHHHT--SHHHHT--HHHHHHHHT--HHHHHHHHHHHHHS--S-HHHHHHHHHHHHHHHHHHHHHHTSSSSSSS----HHHHHHHHHHHTSBPTTSSBSS-HHHHHHHHHHHHHHH-HHHHHHHHHHHTTSTTHHHHHHHHHHHHHHHHHHHTTSS------TTTHHHHHHHHHHHHSSSSSSSSS--